Protein AF-A0A3N5K6J1-F1 (afdb_monomer)

Solvent-accessible surface area (backbone atoms only — not comparable to full-atom values): 13219 Å² total; per-residue (Å²): 134,84,81,80,80,72,81,76,82,42,75,69,65,63,66,73,58,62,52,89,80,51,76,91,46,41,69,61,43,51,52,47,32,60,55,24,70,78,51,95,72,79,47,45,64,49,30,32,39,49,35,33,62,51,45,57,67,85,45,44,70,60,55,48,53,53,62,74,67,47,88,68,88,66,56,30,34,50,47,16,26,30,46,72,69,39,44,68,60,40,43,49,63,71,58,75,49,84,93,52,46,80,55,86,70,65,93,43,53,57,49,34,34,69,50,10,33,84,76,40,60,39,72,64,57,48,56,53,34,59,66,34,53,71,30,69,55,56,70,52,16,36,39,22,32,45,34,41,15,63,54,34,59,60,80,53,51,60,59,50,52,52,47,45,51,51,51,26,70,70,37,67,92,37,54,76,59,42,72,73,36,63,61,61,50,49,35,53,45,33,41,51,43,25,53,69,66,22,72,59,51,80,60,52,72,70,51,45,51,50,52,42,73,47,42,80,51,70,66,44,35,53,57,39,53,48,54,52,52,54,60,71,69,54,132

Secondary structure (DSSP, 8-state):
----------HHHHTSS-GGGS---HHHHHHHHHHHHTSSSSHHHHHHHHHHHH--STTHHHHHHHHHH-SSS--HHHHHHHHHH-HHHHHHHHTSS---TTSPPPTTHHHIIIIITTT---HHHHHHHHHGGG-SSHHHHHHHHHHHHHH--GGGHHHHHHHHHHHHHHHTT-HHHHHH-HHHHHHHHHHHHHHHT-SS----HHHHHHHHHH--SHHHHHHHHHHHHHHHH--

Sequence (235 aa):
MRKSADPRLDRVTLALLPPEAVPPMDSFLIDALAAAQKRTRGDLHVAMASIALYATREALPQIRAIYESQPEPCQPELMAYFLRVDPDFADRVFRSHPWDMHAQPPACTVQYFERTAPLNMHPALEKYMIAYLMHSDVAVKRAAAISLGRYGASAAQAALWDTLRYFHEYWKDRRAELYSYKDSLSFEADLRNALARAKNWRVDEAGLRLIESLCISERCLAETQMDLREAKSRP

Radius of gyration: 20.48 Å; Cα contacts (8 Å, |Δi|>4): 265; chains: 1; bounding box: 51×40×64 Å

Foldseek 3Di:
DDPPPPPPDDLVNLVPDQLVNDPADLVVLVVQCVVVVVDDDDSNLVSLLNCLRHHDLVCVVVLVVVQVPDPDVADLSVLSNCLVNPVVVSLCVLVVDDLDLEDDDDPHQLVNLQPSQVSHDHPSNLVSLLSNCNHPDLSNNLSSLQSCLERNAPVSLVSLVVSLQVLLVVCVVPLVVCVVVVSSVVSLVSSLCSNPVGPHDHDALVVLVVQCVSDSDPVSNVVSVVSNVVNVPDD

pLDDT: mean 89.84, std 13.39, range [31.14, 98.69]

Structure (mmCIF, N/CA/C/O backbone):
data_AF-A0A3N5K6J1-F1
#
_entry.id   AF-A0A3N5K6J1-F1
#
loop_
_atom_site.group_PDB
_atom_site.id
_atom_site.type_symbol
_atom_site.label_atom_id
_atom_site.label_alt_id
_atom_site.label_comp_id
_atom_site.label_asym_id
_atom_site.label_entity_id
_atom_site.label_seq_id
_atom_site.pdbx_PDB_ins_code
_atom_site.Cartn_x
_atom_site.Cartn_y
_atom_site.Cartn_z
_atom_site.occupancy
_atom_site.B_iso_or_equiv
_atom_site.auth_seq_id
_atom_site.auth_comp_id
_atom_site.auth_asym_id
_atom_site.auth_atom_id
_atom_site.pdbx_PDB_model_num
ATOM 1 N N . MET A 1 1 ? 11.186 25.018 37.910 1.00 35.84 1 MET A N 1
ATOM 2 C CA . MET A 1 1 ? 10.252 24.644 36.825 1.00 35.84 1 MET A CA 1
ATOM 3 C C . MET A 1 1 ? 10.689 23.303 36.248 1.00 35.84 1 MET A C 1
ATOM 5 O O . MET A 1 1 ? 11.722 23.249 35.594 1.00 35.84 1 MET A O 1
ATOM 9 N N . ARG A 1 2 ? 9.984 22.207 36.557 1.00 31.14 2 ARG A N 1
ATOM 10 C CA . ARG A 1 2 ? 10.261 20.893 35.951 1.00 31.14 2 ARG A CA 1
ATOM 11 C C . ARG A 1 2 ? 9.679 20.892 34.535 1.00 31.14 2 ARG A C 1
ATOM 13 O O . ARG A 1 2 ? 8.476 21.071 34.382 1.00 31.14 2 ARG A O 1
ATOM 20 N N . LYS A 1 3 ? 10.524 20.716 33.516 1.00 33.09 3 LYS A N 1
ATOM 21 C CA . LYS A 1 3 ? 10.077 20.350 32.166 1.00 33.09 3 LYS A CA 1
ATOM 22 C C . LYS A 1 3 ? 9.482 18.946 32.266 1.00 33.09 3 LYS A C 1
ATOM 24 O O . LYS A 1 3 ? 10.225 17.993 32.475 1.00 33.09 3 LYS A O 1
ATOM 29 N N . SER A 1 4 ? 8.160 18.836 32.167 1.00 34.28 4 SER A N 1
ATOM 30 C CA . SER A 1 4 ? 7.522 17.560 31.852 1.00 34.28 4 SER A CA 1
ATOM 31 C C . SER A 1 4 ? 7.984 17.174 30.449 1.00 34.28 4 SER A C 1
ATOM 33 O O . SER A 1 4 ? 7.625 17.836 29.475 1.00 34.28 4 SER A O 1
ATOM 35 N N . ALA A 1 5 ? 8.864 16.180 30.353 1.00 37.59 5 ALA A N 1
ATOM 36 C CA . ALA A 1 5 ? 9.067 15.454 29.114 1.00 37.59 5 ALA A CA 1
ATOM 37 C C . ALA A 1 5 ? 7.849 14.544 28.977 1.00 37.59 5 ALA A C 1
ATOM 39 O O . ALA A 1 5 ? 7.837 13.452 29.529 1.00 37.59 5 ALA A O 1
ATOM 40 N N . ASP A 1 6 ? 6.795 15.054 28.350 1.00 40.28 6 ASP A N 1
ATOM 41 C CA . ASP A 1 6 ? 5.644 14.243 27.981 1.00 40.28 6 ASP A CA 1
ATOM 42 C C . ASP A 1 6 ? 6.116 13.273 26.883 1.00 40.28 6 ASP A C 1
ATOM 44 O O . ASP A 1 6 ? 6.489 13.742 25.796 1.00 40.28 6 ASP A O 1
ATOM 48 N N . PRO A 1 7 ? 6.232 11.958 27.150 1.00 46.62 7 PRO A N 1
ATOM 49 C CA . PRO A 1 7 ? 6.575 11.012 26.109 1.00 46.62 7 PRO A CA 1
ATOM 50 C C . PRO A 1 7 ? 5.382 10.975 25.159 1.00 46.62 7 PRO A C 1
ATOM 52 O O . PRO A 1 7 ? 4.355 10.367 25.451 1.00 46.62 7 PRO A O 1
ATOM 55 N N . ARG A 1 8 ? 5.490 11.682 24.030 1.00 55.12 8 ARG A N 1
ATOM 56 C CA . ARG A 1 8 ? 4.459 11.658 22.992 1.00 55.12 8 ARG A CA 1
ATOM 57 C C . ARG A 1 8 ? 4.280 10.210 22.548 1.00 55.12 8 ARG A C 1
ATOM 59 O O . ARG A 1 8 ? 5.153 9.676 21.872 1.00 55.12 8 ARG A O 1
ATOM 66 N N . LEU A 1 9 ? 3.165 9.592 22.937 1.00 60.84 9 LEU A N 1
ATOM 67 C CA . LEU A 1 9 ? 2.752 8.296 22.414 1.00 60.84 9 LEU A CA 1
ATOM 68 C C . LEU A 1 9 ? 2.599 8.422 20.898 1.00 60.84 9 LEU A C 1
ATOM 70 O O . LEU A 1 9 ? 1.676 9.068 20.402 1.00 60.84 9 LEU A O 1
ATOM 74 N N . ASP A 1 10 ? 3.532 7.825 20.168 1.00 65.88 10 ASP A N 1
ATOM 75 C CA . ASP A 1 10 ? 3.462 7.684 18.724 1.00 65.88 10 ASP A CA 1
ATOM 76 C C . ASP A 1 10 ? 3.111 6.241 18.338 1.00 65.88 10 ASP A C 1
ATOM 78 O O . ASP A 1 10 ? 3.090 5.319 19.158 1.00 65.88 10 ASP A O 1
ATOM 82 N N . ARG A 1 11 ? 2.798 6.030 17.057 1.00 63.22 11 ARG A N 1
ATOM 83 C CA . ARG A 1 11 ? 2.400 4.710 16.548 1.00 63.22 11 ARG A CA 1
ATOM 84 C C . ARG A 1 11 ? 3.484 3.646 16.716 1.00 63.22 11 ARG A C 1
ATOM 86 O O . ARG A 1 11 ? 3.148 2.475 16.840 1.00 63.22 11 ARG A O 1
ATOM 93 N N . VAL A 1 12 ? 4.757 4.041 16.697 1.00 66.69 12 VAL A N 1
ATOM 94 C CA . VAL A 1 12 ? 5.881 3.114 16.882 1.00 66.69 12 VAL A CA 1
ATOM 95 C C . VAL A 1 12 ? 5.885 2.612 18.319 1.00 66.69 12 VAL A C 1
ATOM 97 O O . VAL A 1 12 ? 5.956 1.410 18.539 1.00 66.69 12 VAL A O 1
ATOM 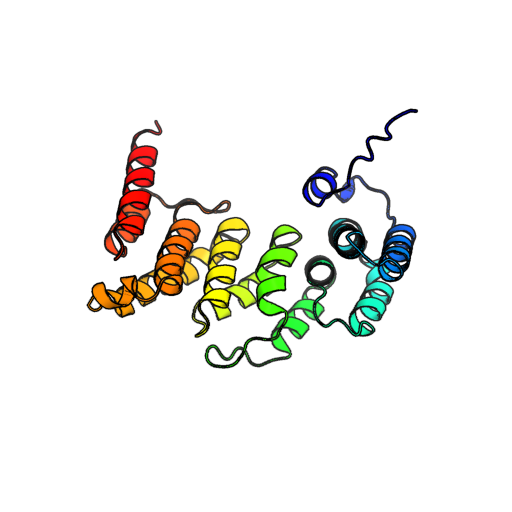100 N N . THR A 1 13 ? 5.704 3.516 19.280 1.00 68.31 13 THR A N 1
ATOM 101 C CA . THR A 1 13 ? 5.598 3.199 20.706 1.00 68.31 13 THR A CA 1
ATOM 102 C C . THR A 1 13 ? 4.389 2.308 20.992 1.00 68.31 13 THR A C 1
ATOM 104 O O . THR A 1 13 ? 4.507 1.333 21.730 1.00 68.31 13 THR A O 1
ATOM 107 N N . LEU A 1 14 ? 3.243 2.582 20.356 1.00 68.62 14 LEU A N 1
ATOM 108 C CA . LEU A 1 14 ? 2.044 1.746 20.474 1.00 68.62 14 LEU A CA 1
ATOM 109 C C . LEU A 1 14 ? 2.227 0.332 19.907 1.00 68.62 14 LEU A C 1
ATOM 111 O O . LEU A 1 14 ? 1.499 -0.554 20.320 1.00 68.62 14 LEU A O 1
ATOM 115 N N . ALA A 1 15 ? 3.158 0.089 18.985 1.00 67.38 15 ALA A N 1
ATOM 116 C CA . ALA A 1 15 ? 3.387 -1.245 18.423 1.00 67.38 15 ALA A CA 1
ATOM 117 C C . ALA A 1 15 ? 4.346 -2.115 19.264 1.00 67.38 15 ALA A C 1
ATOM 119 O O . ALA A 1 15 ? 4.539 -3.285 18.945 1.00 67.38 15 ALA A O 1
ATOM 120 N N . LEU A 1 16 ? 4.969 -1.562 20.315 1.00 72.94 16 LEU A N 1
ATOM 121 C CA . LEU A 1 16 ? 5.952 -2.277 21.146 1.00 72.94 16 LEU A CA 1
ATOM 122 C C . LEU A 1 16 ? 5.319 -3.214 22.183 1.00 72.94 16 LEU A C 1
ATOM 124 O O . LEU A 1 16 ? 6.005 -4.095 22.701 1.00 72.94 16 LEU A O 1
ATOM 128 N N . LEU A 1 17 ? 4.037 -3.026 22.501 1.00 74.06 17 LEU A N 1
ATOM 129 C CA . LEU A 1 17 ? 3.292 -3.892 23.410 1.00 74.06 17 LEU A CA 1
ATOM 130 C C . LEU A 1 17 ? 2.422 -4.851 22.584 1.00 74.06 17 LEU A C 1
ATOM 132 O O . LEU A 1 17 ? 1.558 -4.383 21.840 1.00 74.06 17 LEU A O 1
ATOM 136 N N . PRO A 1 18 ? 2.630 -6.178 22.685 1.00 72.19 18 PRO A N 1
ATOM 137 C CA . PRO A 1 18 ? 1.778 -7.135 21.992 1.00 72.19 18 PRO A CA 1
ATOM 138 C C . PRO A 1 18 ? 0.347 -7.041 22.549 1.00 72.19 18 PRO A C 1
ATOM 140 O O . PRO A 1 18 ? 0.186 -7.029 23.776 1.00 72.19 18 PRO A O 1
ATOM 143 N N . PRO A 1 19 ? -0.694 -6.969 21.696 1.00 69.38 19 PRO A N 1
ATOM 144 C CA . PRO A 1 19 ? -2.081 -6.834 22.143 1.00 69.38 19 PRO A CA 1
ATOM 145 C C . PRO A 1 19 ? -2.519 -7.915 23.135 1.00 69.38 19 PRO A C 1
ATOM 147 O O . PRO A 1 19 ? -3.306 -7.644 24.034 1.00 69.38 19 PRO A O 1
ATOM 150 N N . GLU A 1 20 ? -1.967 -9.124 23.023 1.00 71.25 20 GLU A N 1
ATOM 151 C CA . GLU A 1 20 ? -2.285 -10.266 23.884 1.00 71.25 20 GLU A CA 1
ATOM 152 C C . GLU A 1 20 ? -1.811 -10.075 25.334 1.00 71.25 20 GLU A C 1
ATOM 154 O O . GLU A 1 20 ? -2.319 -10.731 26.242 1.00 71.25 20 GLU A O 1
ATOM 159 N N . ALA A 1 21 ? -0.842 -9.184 25.566 1.00 71.94 21 ALA A N 1
ATOM 160 C CA . ALA A 1 21 ? -0.327 -8.868 26.898 1.00 71.94 21 ALA A CA 1
ATOM 161 C C . ALA A 1 21 ? -1.119 -7.755 27.603 1.00 71.94 21 ALA A C 1
ATOM 163 O O . ALA A 1 21 ? -0.820 -7.416 28.751 1.00 71.94 21 ALA A O 1
ATOM 164 N N . VAL A 1 22 ? -2.109 -7.168 26.927 1.00 71.69 22 VAL A N 1
ATOM 165 C CA . VAL A 1 22 ? -2.877 -6.027 27.417 1.00 71.69 22 VAL A CA 1
ATOM 166 C C . VAL A 1 22 ? -4.280 -6.497 27.823 1.00 71.69 22 VAL A C 1
ATOM 168 O O . VAL A 1 22 ? -4.993 -7.066 26.998 1.00 71.69 22 VAL A O 1
ATOM 171 N N . PRO A 1 23 ? -4.719 -6.277 29.080 1.00 78.38 23 PRO A N 1
ATOM 172 C CA . PRO A 1 23 ? -6.094 -6.565 29.475 1.00 78.38 23 PRO A CA 1
ATOM 173 C C . PRO A 1 23 ? -7.102 -5.805 28.596 1.00 78.38 23 PRO A C 1
ATOM 175 O O . PRO A 1 23 ? -6.810 -4.667 28.213 1.00 78.38 23 PRO A O 1
ATOM 178 N N . PRO A 1 24 ? -8.295 -6.371 28.321 1.00 82.50 24 PRO A N 1
ATOM 179 C CA . PRO A 1 24 ? -9.330 -5.673 27.565 1.00 82.50 24 PRO A CA 1
ATOM 180 C C . PRO A 1 24 ? -9.606 -4.283 28.146 1.00 82.50 24 PRO A C 1
ATOM 182 O O . PRO A 1 24 ? -9.850 -4.130 29.343 1.00 82.50 24 PRO A O 1
ATOM 185 N N . MET A 1 25 ? -9.548 -3.266 27.288 1.00 87.69 25 MET A N 1
ATOM 186 C CA . MET A 1 25 ? -9.634 -1.851 27.674 1.00 87.69 25 MET A CA 1
ATOM 187 C C . MET A 1 25 ? -10.546 -1.049 26.741 1.00 87.69 25 MET A C 1
ATOM 189 O O . MET A 1 25 ? -10.382 0.157 26.575 1.00 87.69 25 MET A O 1
ATOM 193 N N . ASP A 1 26 ? -11.516 -1.726 26.131 1.00 91.56 26 ASP A N 1
ATOM 194 C CA . ASP A 1 26 ? -12.434 -1.176 25.133 1.00 91.56 26 ASP A CA 1
ATOM 195 C C . ASP A 1 26 ? -13.098 0.131 25.570 1.00 91.56 26 ASP A C 1
ATOM 197 O O . ASP A 1 26 ? -13.062 1.114 24.833 1.00 91.56 26 ASP A O 1
ATOM 201 N N . SER A 1 27 ? -13.655 0.170 26.786 1.00 90.81 27 SER A N 1
ATOM 202 C CA . SER A 1 27 ? -14.305 1.371 27.322 1.00 90.81 2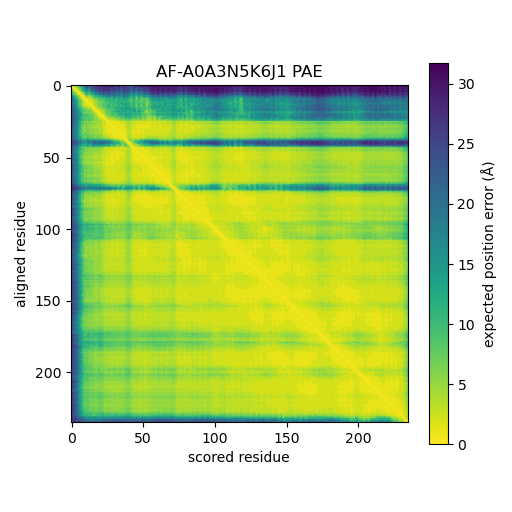7 SER A CA 1
ATOM 203 C C . SER A 1 27 ? -13.337 2.549 27.393 1.00 90.81 27 SER A C 1
ATOM 205 O O . SER A 1 27 ? -13.649 3.632 26.909 1.00 90.81 27 SER A O 1
ATOM 207 N N . PHE A 1 28 ? -12.124 2.319 27.900 1.00 90.94 28 PHE A N 1
ATOM 208 C CA . PHE A 1 28 ? -11.082 3.337 27.975 1.00 90.94 28 PHE A CA 1
ATOM 209 C C . PHE A 1 28 ? -10.661 3.837 26.587 1.00 90.94 28 PHE A C 1
ATOM 211 O O . PHE A 1 28 ? -10.507 5.041 26.386 1.00 90.94 28 PHE A O 1
ATOM 218 N N . LEU A 1 29 ? -10.495 2.935 25.616 1.00 93.19 29 LEU A N 1
ATOM 219 C CA . LEU A 1 29 ? -10.128 3.294 24.244 1.00 93.19 29 LEU A CA 1
ATOM 220 C C . LEU A 1 29 ? -11.216 4.131 23.564 1.00 93.19 29 LEU A C 1
ATOM 222 O O . LEU A 1 29 ? -10.910 5.104 22.871 1.00 93.19 29 LEU A O 1
ATOM 226 N N . ILE A 1 30 ? -12.483 3.782 23.782 1.00 93.12 30 ILE A N 1
ATOM 227 C CA . ILE A 1 30 ? -13.625 4.512 23.232 1.00 93.12 30 ILE A CA 1
ATOM 228 C C . ILE A 1 30 ? -13.767 5.887 23.897 1.00 93.12 30 ILE A C 1
ATOM 230 O O . ILE A 1 30 ? -13.952 6.885 23.196 1.00 93.12 30 ILE A O 1
ATOM 234 N N . ASP A 1 31 ? -13.604 5.973 25.217 1.00 91.25 31 ASP A N 1
ATOM 235 C CA . ASP A 1 31 ? -13.611 7.245 25.946 1.00 91.25 31 ASP A CA 1
ATOM 236 C C . ASP A 1 31 ? -12.460 8.155 25.494 1.00 91.25 31 ASP A C 1
ATOM 238 O O . ASP A 1 31 ? -12.651 9.358 25.286 1.00 91.25 31 ASP A O 1
ATOM 242 N N . ALA A 1 32 ? -11.271 7.585 25.272 1.00 90.50 32 ALA A N 1
ATOM 243 C CA . ALA A 1 32 ? -10.120 8.304 24.738 1.00 90.50 32 ALA A CA 1
ATOM 244 C C . ALA A 1 32 ? -10.384 8.830 23.319 1.00 90.50 32 ALA A C 1
ATOM 246 O O . ALA A 1 32 ? -10.052 9.982 23.026 1.00 90.50 32 ALA A O 1
ATOM 247 N N . LEU A 1 33 ? -11.030 8.036 22.455 1.00 91.00 33 LEU A N 1
ATOM 248 C CA . LEU A 1 33 ? -11.447 8.483 21.126 1.00 91.00 33 LEU A CA 1
ATOM 249 C C . LEU A 1 33 ? -12.454 9.638 21.213 1.00 91.00 33 LEU A C 1
ATOM 251 O O . LEU A 1 33 ? -12.259 10.668 20.567 1.00 91.00 33 LEU A O 1
ATOM 255 N N . ALA A 1 34 ? -13.484 9.513 22.051 1.00 89.50 34 ALA A N 1
ATOM 256 C CA . ALA A 1 34 ? -14.490 10.555 22.244 1.00 89.50 34 ALA A CA 1
ATOM 257 C C . ALA A 1 34 ? -13.886 11.855 22.808 1.00 89.50 34 ALA A C 1
ATOM 259 O O . ALA A 1 34 ? -14.291 12.958 22.434 1.00 89.50 34 ALA A O 1
ATOM 260 N N . ALA A 1 35 ? -12.896 11.751 23.699 1.00 88.19 35 ALA A N 1
ATOM 261 C CA . ALA A 1 35 ? -12.145 12.900 24.194 1.00 88.19 35 ALA A CA 1
ATOM 262 C C . ALA A 1 35 ? -11.284 13.537 23.092 1.00 88.19 35 ALA A C 1
ATOM 264 O O . ALA A 1 35 ? -11.248 14.765 22.979 1.00 88.19 35 ALA A O 1
ATOM 265 N N . ALA A 1 36 ? -10.630 12.723 22.259 1.00 87.75 36 ALA A N 1
ATOM 266 C CA . ALA A 1 36 ? -9.801 13.192 21.155 1.00 87.75 36 ALA A CA 1
ATOM 267 C C . ALA A 1 36 ? -10.619 13.899 20.061 1.00 87.75 36 ALA A C 1
ATOM 269 O O . ALA A 1 36 ? -10.168 14.914 19.537 1.00 87.75 36 ALA A O 1
ATOM 270 N N . GLN A 1 37 ? -11.842 13.439 19.775 1.00 85.88 37 GLN A N 1
ATOM 271 C CA . GLN A 1 37 ? -12.769 14.083 18.829 1.00 85.88 37 GLN A CA 1
ATOM 272 C C . GLN A 1 37 ? -13.172 15.508 19.245 1.00 85.88 37 GLN A C 1
ATOM 274 O O . GLN A 1 37 ? -13.478 16.340 18.396 1.00 85.88 37 GLN A O 1
ATOM 279 N N . LYS A 1 38 ? -13.153 15.814 20.549 1.00 83.38 38 LYS A N 1
ATOM 280 C CA . LYS A 1 38 ? -13.475 17.150 21.084 1.00 83.38 38 LYS A CA 1
ATOM 281 C C . LYS A 1 38 ? -12.289 18.120 21.038 1.00 83.38 38 LYS A C 1
ATOM 283 O O . LYS A 1 38 ? -12.463 19.304 21.325 1.00 83.38 38 LYS A O 1
ATOM 288 N N . ARG A 1 39 ? -11.080 17.638 20.736 1.00 76.00 39 ARG A N 1
ATOM 289 C CA . ARG A 1 39 ? -9.841 18.430 20.723 1.00 76.00 39 ARG A CA 1
ATOM 290 C C . ARG A 1 39 ? -9.400 18.735 19.297 1.00 76.00 39 ARG A C 1
ATOM 292 O O . ARG A 1 39 ? -9.684 17.999 18.364 1.00 76.00 39 ARG A O 1
ATOM 299 N N . THR A 1 40 ? -8.657 19.826 19.128 1.00 56.22 40 THR A N 1
ATOM 300 C CA . THR A 1 40 ? -8.369 20.385 17.801 1.00 56.22 40 THR A CA 1
ATOM 301 C C . THR A 1 40 ? -7.118 19.841 17.099 1.00 56.22 40 THR A C 1
ATOM 303 O O . THR A 1 40 ? -6.954 20.161 15.926 1.00 56.22 40 THR A O 1
ATOM 306 N N . ARG A 1 41 ? -6.223 19.044 17.722 1.00 54.25 41 ARG A N 1
ATOM 307 C CA . ARG A 1 41 ? -5.024 18.498 17.027 1.00 54.25 41 ARG A CA 1
ATOM 308 C C . ARG A 1 41 ? -4.476 17.180 17.599 1.00 54.25 41 ARG A C 1
ATOM 310 O O . ARG A 1 41 ? -4.392 17.026 18.808 1.00 54.25 41 ARG A O 1
ATOM 317 N N . GLY A 1 42 ? -3.987 16.305 16.708 1.00 61.03 42 GLY A N 1
ATOM 318 C CA . GLY A 1 42 ? -3.004 15.232 16.969 1.00 61.03 42 GLY A CA 1
ATOM 319 C C . GLY A 1 42 ? -3.518 13.951 17.635 1.00 61.03 42 GLY A C 1
ATOM 320 O O . GLY A 1 42 ? -3.186 12.858 17.179 1.00 61.03 42 GLY A O 1
ATOM 321 N N . ASP A 1 43 ? -4.362 14.081 18.656 1.00 77.12 43 ASP A N 1
ATOM 322 C CA . ASP A 1 43 ? -4.775 12.960 19.516 1.00 77.12 43 ASP A CA 1
ATOM 323 C C . ASP A 1 43 ? -5.688 11.953 18.792 1.00 77.12 43 ASP A C 1
ATOM 325 O O . ASP A 1 43 ? -5.673 10.762 19.099 1.00 77.12 43 ASP A O 1
ATOM 329 N N . LEU A 1 44 ? -6.463 12.407 17.797 1.00 86.19 44 LEU A N 1
ATOM 330 C CA . LEU A 1 44 ? -7.506 11.600 17.151 1.00 86.19 44 LEU A CA 1
ATOM 331 C C . LEU A 1 44 ? -6.946 10.365 16.435 1.00 86.19 44 LEU A C 1
ATOM 333 O O . LEU A 1 44 ? -7.447 9.256 16.599 1.00 86.19 44 LEU A O 1
ATOM 337 N N . HIS A 1 45 ? -5.880 10.540 15.659 1.00 87.00 45 HIS A N 1
ATOM 338 C CA . HIS A 1 45 ? -5.276 9.439 14.913 1.00 87.00 45 HIS A CA 1
ATOM 339 C C . HIS A 1 45 ? -4.559 8.443 15.819 1.00 87.00 45 HIS A C 1
ATOM 341 O O . HIS A 1 45 ? -4.579 7.247 15.545 1.00 87.00 45 HIS A O 1
ATOM 347 N N . VAL A 1 46 ? -3.963 8.923 16.912 1.00 87.69 46 VAL A N 1
ATOM 348 C CA . VAL A 1 46 ? -3.353 8.056 17.924 1.00 87.69 46 VAL A CA 1
ATOM 349 C C . VAL A 1 46 ? -4.439 7.240 18.624 1.00 87.69 46 VAL A C 1
ATOM 351 O O . VAL A 1 46 ? -4.305 6.025 18.706 1.00 87.69 46 VAL A O 1
ATOM 354 N N . ALA A 1 47 ? -5.551 7.863 19.027 1.00 90.88 47 ALA A N 1
ATOM 355 C CA . ALA A 1 47 ? -6.674 7.164 19.651 1.00 90.88 47 ALA A CA 1
ATOM 356 C C . ALA A 1 47 ? -7.278 6.085 18.733 1.00 90.88 47 ALA A C 1
ATOM 358 O O . ALA A 1 47 ? -7.469 4.946 19.158 1.00 90.88 47 ALA A O 1
ATOM 359 N N . MET A 1 48 ? -7.513 6.401 17.454 1.00 92.75 48 MET A N 1
ATOM 360 C CA . MET A 1 48 ? -8.006 5.407 16.493 1.00 92.75 48 MET A CA 1
ATOM 361 C C . MET A 1 48 ? -6.984 4.289 16.228 1.00 92.75 48 MET A C 1
ATOM 363 O O . MET A 1 48 ? -7.375 3.133 16.078 1.00 92.75 48 MET A O 1
ATOM 367 N N . ALA A 1 49 ? -5.681 4.593 16.190 1.00 92.69 49 ALA A N 1
ATOM 368 C CA . ALA A 1 49 ? -4.642 3.571 16.049 1.00 92.69 49 ALA A CA 1
ATOM 369 C C . ALA A 1 49 ? -4.583 2.649 17.277 1.00 92.69 49 ALA A C 1
ATOM 371 O O . ALA A 1 49 ? -4.439 1.439 17.120 1.00 92.69 49 ALA A O 1
ATOM 372 N N . SER A 1 50 ? -4.755 3.191 18.485 1.00 92.38 50 SER A N 1
ATOM 373 C CA . SER A 1 50 ? -4.865 2.389 19.707 1.00 92.38 50 SER A CA 1
ATOM 374 C C . SER A 1 50 ? -6.068 1.448 19.652 1.00 92.38 50 SER A C 1
ATOM 376 O O . SER A 1 50 ? -5.940 0.283 20.008 1.00 92.38 50 SER A O 1
ATOM 378 N N . ILE A 1 51 ? -7.213 1.902 19.131 1.00 94.81 51 ILE A N 1
ATOM 379 C CA . ILE A 1 51 ? -8.367 1.025 18.875 1.00 94.81 51 ILE A CA 1
ATOM 380 C C . ILE A 1 51 ? -8.000 -0.090 17.888 1.00 94.81 51 ILE A C 1
ATOM 382 O O . ILE A 1 51 ? -8.259 -1.263 18.156 1.00 94.81 51 ILE A O 1
ATOM 386 N N . ALA A 1 52 ? -7.347 0.248 16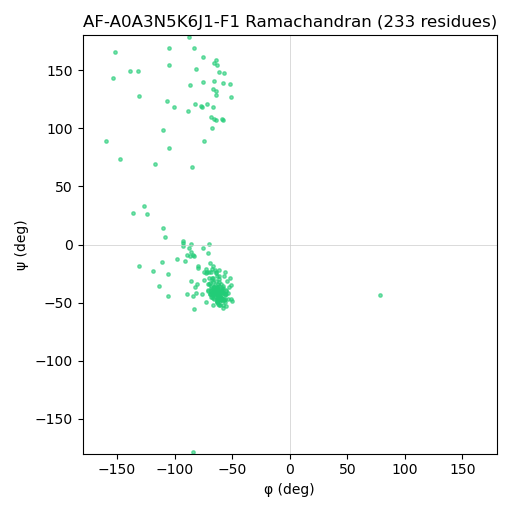.775 1.00 95.00 52 ALA A N 1
ATOM 387 C CA . ALA A 1 52 ? -6.921 -0.735 15.782 1.00 95.00 52 ALA A CA 1
ATOM 388 C C . ALA A 1 52 ? -6.046 -1.844 16.368 1.00 95.00 52 ALA A C 1
ATOM 390 O O . ALA A 1 52 ? -6.237 -3.012 16.023 1.00 95.00 52 ALA A O 1
ATOM 391 N N . LEU A 1 53 ? -5.143 -1.491 17.281 1.00 91.94 53 LEU A N 1
ATOM 392 C CA . LEU A 1 53 ? -4.207 -2.424 17.899 1.00 91.94 53 LEU A CA 1
ATOM 393 C C . LEU A 1 53 ? -4.828 -3.213 19.059 1.00 91.94 53 LEU A C 1
ATOM 395 O O . LEU A 1 53 ? -4.616 -4.419 19.136 1.00 91.94 53 LEU A O 1
ATOM 399 N N . TYR A 1 54 ? -5.617 -2.565 19.920 1.00 92.12 54 TYR A N 1
ATOM 400 C CA . TYR A 1 54 ? -5.946 -3.107 21.245 1.00 92.12 54 TYR A CA 1
ATOM 401 C C . TYR A 1 54 ? -7.426 -3.377 21.500 1.00 92.12 54 TYR A C 1
ATOM 403 O O . TYR A 1 54 ? -7.732 -4.188 22.369 1.00 92.12 54 TYR A O 1
ATOM 411 N N . ALA A 1 55 ? -8.349 -2.731 20.781 1.00 94.31 55 ALA A N 1
ATOM 412 C CA . ALA A 1 55 ? -9.770 -2.964 21.032 1.00 94.31 55 ALA A CA 1
ATOM 413 C C . ALA A 1 55 ? -10.147 -4.404 20.667 1.00 94.31 55 ALA A C 1
ATOM 415 O O . ALA A 1 55 ? -9.674 -4.955 19.662 1.00 94.31 55 ALA A O 1
ATOM 416 N N . THR A 1 56 ? -11.005 -5.029 21.458 1.00 94.31 56 THR A N 1
ATOM 417 C CA . THR A 1 56 ? -11.435 -6.402 21.207 1.00 94.31 56 THR A CA 1
ATOM 418 C C . THR A 1 56 ? -12.647 -6.422 20.269 1.00 94.31 56 THR A C 1
ATOM 420 O O . THR A 1 56 ? -13.095 -5.385 19.767 1.00 94.31 56 THR A O 1
ATOM 423 N N . ARG A 1 57 ? -13.150 -7.614 19.924 1.00 95.06 57 ARG A N 1
ATOM 424 C CA . ARG A 1 57 ? -14.312 -7.755 19.025 1.00 95.06 57 ARG A CA 1
ATOM 425 C C . ARG A 1 57 ? -15.604 -7.291 19.707 1.00 95.06 57 ARG A C 1
ATOM 427 O O . ARG A 1 57 ? -16.548 -6.903 19.028 1.00 95.06 57 ARG A O 1
ATOM 434 N N . GLU A 1 58 ? -15.645 -7.305 21.029 1.00 94.94 58 GLU A N 1
ATOM 4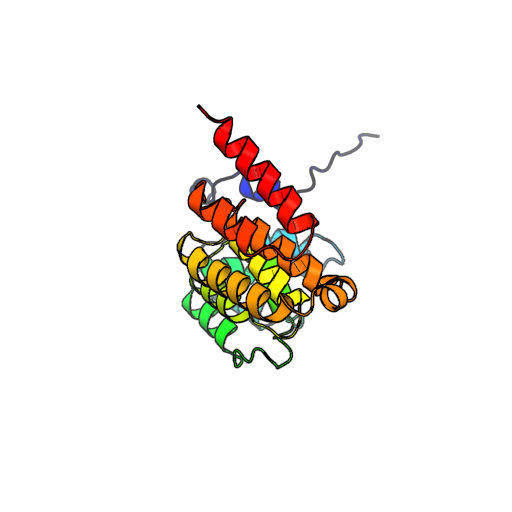35 C CA . GLU A 1 58 ? -16.779 -6.908 21.859 1.00 94.94 58 GLU A CA 1
ATOM 436 C C . GLU A 1 58 ? -17.143 -5.427 21.654 1.00 94.94 58 GLU A C 1
ATOM 438 O O . GLU A 1 58 ? -18.327 -5.095 21.592 1.00 94.94 58 GLU A O 1
ATOM 443 N N . ALA A 1 59 ? -16.154 -4.554 21.430 1.00 96.06 59 ALA A N 1
ATOM 444 C CA . ALA A 1 59 ? -16.368 -3.150 21.073 1.00 96.06 59 ALA A CA 1
ATOM 445 C C . ALA A 1 59 ? -16.917 -2.904 19.654 1.00 96.06 59 ALA A C 1
ATOM 447 O O . ALA A 1 59 ? -17.253 -1.761 19.322 1.00 96.06 59 ALA A O 1
ATOM 448 N N . LEU A 1 60 ? -17.024 -3.935 18.803 1.00 96.44 60 LEU A N 1
ATOM 449 C CA . LEU A 1 60 ? -17.368 -3.783 17.385 1.00 96.44 60 LEU A CA 1
ATOM 450 C C . LEU A 1 60 ? -18.661 -2.986 17.148 1.00 96.44 60 LEU A C 1
ATOM 452 O O . LEU A 1 60 ? -18.621 -2.083 16.309 1.00 96.44 60 LEU A O 1
ATOM 456 N N . PRO A 1 61 ? -19.787 -3.241 17.852 1.00 96.62 61 PRO A N 1
ATOM 457 C CA . PRO A 1 61 ? -21.016 -2.483 17.624 1.00 96.62 61 PRO A CA 1
ATOM 458 C C . PRO A 1 61 ? -20.834 -0.980 17.868 1.00 96.62 61 PRO A C 1
ATOM 460 O O . PRO A 1 61 ? -21.312 -0.162 17.084 1.00 96.62 61 PRO A O 1
ATOM 463 N N . GLN A 1 62 ? -20.101 -0.610 18.921 1.00 95.75 62 GLN A N 1
ATOM 464 C CA . GLN A 1 62 ? -19.899 0.786 19.300 1.00 95.75 62 GLN A CA 1
ATOM 465 C C . GLN A 1 62 ? -18.891 1.488 18.384 1.00 95.75 62 GLN A C 1
ATOM 467 O O . GLN A 1 62 ? -19.148 2.604 17.936 1.00 95.75 62 GLN A O 1
ATOM 472 N N . ILE A 1 63 ? -17.777 0.832 18.041 1.00 95.62 63 ILE A N 1
ATOM 473 C CA . ILE A 1 63 ? -16.784 1.387 17.107 1.00 95.62 63 ILE A CA 1
ATOM 474 C C . ILE A 1 63 ? -17.381 1.542 15.706 1.00 95.62 63 ILE A C 1
ATOM 476 O O . ILE A 1 63 ? -17.133 2.554 15.052 1.00 95.62 63 ILE A O 1
ATOM 480 N N . ARG A 1 64 ? -18.208 0.588 15.251 1.00 95.31 64 ARG A N 1
ATOM 481 C CA . ARG A 1 64 ? -18.938 0.714 13.982 1.00 95.31 64 ARG A CA 1
ATOM 482 C C . ARG A 1 64 ? -19.871 1.918 13.993 1.00 95.31 64 ARG A C 1
ATOM 484 O O . ARG A 1 64 ? -19.806 2.717 13.067 1.00 95.31 64 ARG A O 1
ATOM 491 N N . ALA A 1 65 ? -20.674 2.080 15.044 1.00 93.81 65 ALA A N 1
ATOM 492 C CA . ALA A 1 65 ? -21.573 3.225 15.158 1.00 93.81 65 ALA A CA 1
ATOM 493 C C . ALA A 1 65 ? -20.808 4.559 15.108 1.00 93.81 65 ALA A C 1
ATOM 495 O O . ALA A 1 65 ? -21.226 5.476 14.408 1.00 93.81 65 ALA A O 1
ATOM 496 N N . ILE A 1 66 ? -19.657 4.650 15.789 1.00 91.75 66 ILE A N 1
ATOM 497 C CA . ILE A 1 66 ? -18.788 5.835 15.735 1.00 91.75 66 ILE A CA 1
ATOM 498 C C . ILE A 1 66 ? -18.267 6.063 14.316 1.00 91.75 66 ILE A C 1
ATOM 500 O O . ILE A 1 66 ? -18.319 7.196 13.843 1.00 91.75 66 ILE A O 1
ATOM 504 N N . TYR A 1 67 ? -17.766 5.015 13.656 1.00 91.81 67 TYR A N 1
ATOM 505 C CA . TYR A 1 67 ? -17.226 5.090 12.299 1.00 91.81 67 TYR A CA 1
ATOM 506 C C . TYR A 1 67 ? -18.277 5.593 11.304 1.00 91.81 67 TYR A C 1
ATOM 508 O O . TYR A 1 67 ? -17.999 6.522 10.549 1.00 91.81 67 TYR A O 1
ATOM 516 N N . GLU A 1 68 ? -19.484 5.027 11.348 1.00 90.56 68 GLU A N 1
ATOM 517 C CA . GLU A 1 68 ? -20.594 5.359 10.449 1.00 90.56 68 GLU A CA 1
ATOM 518 C C . GLU A 1 68 ? -21.209 6.737 10.739 1.00 90.56 68 GLU A C 1
ATOM 520 O O . GLU A 1 68 ? -21.790 7.346 9.843 1.00 90.56 68 GLU A O 1
ATOM 525 N N . SER A 1 69 ? -21.074 7.259 11.964 1.00 88.12 69 SER A N 1
ATOM 526 C CA . SER A 1 69 ? -21.631 8.563 12.341 1.00 88.12 69 SER A CA 1
ATOM 527 C C . SER A 1 69 ? -20.722 9.755 12.034 1.00 88.12 69 SER A C 1
ATOM 529 O O . SER A 1 69 ? -21.149 10.894 12.234 1.00 88.12 69 SER A O 1
ATOM 531 N N . GLN A 1 70 ? -19.454 9.545 11.654 1.00 79.75 70 GLN A N 1
ATOM 532 C CA . GLN A 1 70 ? -18.535 10.668 11.449 1.00 79.75 70 GLN A CA 1
ATOM 533 C C . GLN A 1 70 ? -18.816 11.411 10.133 1.00 79.75 70 GLN A C 1
ATOM 535 O O . GLN A 1 70 ? -19.008 10.777 9.097 1.00 79.75 70 GLN A O 1
ATOM 540 N N . PRO A 1 71 ? -18.744 12.756 10.138 1.00 68.88 71 PRO A N 1
ATOM 541 C CA . PRO A 1 71 ? -18.810 13.555 8.914 1.00 68.88 71 PRO A CA 1
ATOM 542 C C . PRO A 1 71 ? -17.513 13.487 8.087 1.00 68.88 71 PRO A C 1
ATOM 544 O O . PRO A 1 71 ? -17.540 13.729 6.884 1.00 68.88 71 PRO A O 1
ATOM 547 N N . GLU A 1 72 ? -16.378 13.171 8.724 1.00 66.38 72 GLU A N 1
ATOM 548 C CA . GLU A 1 72 ? -15.086 12.939 8.065 1.00 66.38 72 GLU A CA 1
ATOM 549 C C . GLU A 1 72 ? -15.075 11.549 7.404 1.00 66.38 72 GLU A C 1
ATOM 551 O O . GLU A 1 72 ? -15.162 10.536 8.108 1.00 66.38 72 GLU A O 1
ATOM 556 N N . PRO A 1 73 ? -14.924 11.458 6.070 1.00 66.81 73 PRO A N 1
ATOM 557 C CA . PRO A 1 73 ? -15.064 10.187 5.364 1.00 66.81 73 PRO A CA 1
ATOM 558 C C . PRO A 1 73 ? -13.887 9.229 5.611 1.00 66.81 73 PRO A C 1
ATOM 560 O O . PRO A 1 73 ? -14.023 8.019 5.427 1.00 66.81 73 PRO A O 1
ATOM 563 N N . CYS A 1 74 ? -12.721 9.735 6.030 1.00 84.56 74 CYS A N 1
ATOM 564 C CA . CYS A 1 74 ? -11.487 8.953 6.059 1.00 84.56 74 CYS A CA 1
ATOM 565 C C . CYS A 1 74 ? -11.013 8.637 7.477 1.00 84.56 74 CYS A C 1
ATOM 567 O O . CYS A 1 74 ? -10.306 9.413 8.111 1.00 84.56 74 CYS A O 1
ATOM 569 N N . GLN A 1 75 ? -11.328 7.425 7.935 1.00 91.00 75 GLN A N 1
ATOM 570 C CA . GLN A 1 75 ? -10.860 6.876 9.213 1.00 91.00 75 GLN A CA 1
ATOM 571 C C . GLN A 1 75 ? -9.989 5.625 8.972 1.00 91.00 75 GLN A C 1
ATOM 573 O O . GLN A 1 75 ? -10.420 4.500 9.242 1.00 91.00 75 GLN A O 1
ATOM 578 N N . PRO A 1 76 ? -8.775 5.774 8.401 1.00 94.44 76 PRO A N 1
ATOM 579 C CA . PRO A 1 76 ? -7.950 4.640 7.986 1.00 94.44 76 PRO A CA 1
ATOM 580 C C . PRO A 1 76 ? -7.441 3.801 9.160 1.00 94.44 76 PRO A C 1
ATOM 582 O O . PRO A 1 76 ? -7.250 2.594 9.013 1.00 94.44 76 PRO A O 1
ATOM 585 N N . GLU A 1 77 ? -7.259 4.398 10.336 1.00 94.69 77 GLU A N 1
ATOM 586 C CA . GLU A 1 77 ? -6.928 3.644 11.541 1.00 94.69 77 GLU A CA 1
ATOM 587 C C . GLU A 1 77 ? -8.070 2.717 11.977 1.00 94.69 77 GLU A C 1
ATOM 589 O O . GLU A 1 77 ? -7.838 1.533 12.199 1.00 94.69 77 GLU A O 1
ATOM 594 N N . LEU A 1 78 ? -9.317 3.201 12.014 1.00 95.69 78 LEU A N 1
ATOM 595 C CA . LEU A 1 78 ? -10.463 2.338 12.331 1.00 95.69 78 LEU A CA 1
ATOM 596 C C . LEU A 1 78 ? -10.708 1.282 11.249 1.00 95.69 78 LEU A C 1
ATOM 598 O O . LEU A 1 78 ? -11.136 0.175 11.557 1.00 95.69 78 LEU A O 1
ATOM 602 N N . MET A 1 79 ? -10.356 1.558 9.991 1.00 96.88 79 MET A N 1
ATOM 603 C CA . MET A 1 79 ? -10.373 0.521 8.957 1.00 96.88 79 MET A CA 1
ATOM 604 C C . MET A 1 79 ? -9.440 -0.655 9.297 1.00 96.88 79 MET A C 1
ATOM 606 O O . MET A 1 79 ? -9.775 -1.806 9.024 1.00 96.88 79 MET A O 1
ATOM 610 N N . ALA A 1 80 ? -8.305 -0.403 9.957 1.00 97.38 80 ALA A N 1
ATOM 611 C CA . ALA A 1 80 ? -7.395 -1.468 10.379 1.00 97.38 80 ALA A CA 1
ATOM 612 C C . ALA A 1 80 ? -7.987 -2.321 11.513 1.00 97.38 80 ALA A C 1
ATOM 614 O O . ALA A 1 80 ? -7.782 -3.538 11.520 1.00 97.38 80 ALA A O 1
ATOM 615 N N . TYR A 1 81 ? -8.766 -1.704 12.414 1.00 97.44 81 TYR A N 1
ATOM 616 C CA . TYR A 1 81 ? -9.578 -2.423 13.401 1.00 97.44 81 TYR A CA 1
ATOM 617 C C . TYR A 1 81 ? -10.553 -3.376 12.704 1.00 97.44 81 TYR A C 1
ATOM 619 O O . TYR A 1 81 ? -10.541 -4.574 12.988 1.00 97.44 81 TYR A O 1
ATOM 627 N N . PHE A 1 82 ? -11.341 -2.882 11.742 1.00 98.00 82 PHE A N 1
ATOM 628 C CA . PHE A 1 82 ? -12.300 -3.724 11.023 1.00 98.00 82 PHE A CA 1
ATOM 629 C C . PHE A 1 82 ? -11.612 -4.859 10.272 1.00 98.00 82 PHE A C 1
ATOM 631 O O . PHE A 1 82 ? -12.028 -5.999 10.412 1.00 98.00 82 PHE A O 1
ATOM 638 N N . LEU A 1 83 ? -10.495 -4.607 9.586 1.00 97.81 83 LEU A N 1
ATOM 639 C CA . LEU A 1 83 ? -9.724 -5.679 8.946 1.00 97.81 83 LEU A CA 1
ATOM 640 C C . LEU A 1 83 ? -9.268 -6.773 9.925 1.00 97.81 83 LEU A C 1
ATOM 642 O O . LEU A 1 83 ? -9.070 -7.907 9.503 1.00 97.81 83 LEU A O 1
ATOM 646 N N . ARG A 1 84 ? -9.085 -6.454 11.213 1.00 96.62 84 ARG A N 1
ATOM 647 C CA . ARG A 1 84 ? -8.673 -7.422 12.239 1.00 96.62 84 ARG A CA 1
ATOM 648 C C . ARG A 1 84 ? -9.862 -8.193 12.804 1.00 96.62 84 ARG A C 1
ATOM 650 O O . ARG A 1 84 ? -9.756 -9.400 13.002 1.00 96.62 84 ARG A O 1
ATOM 657 N N . VAL A 1 85 ? -10.972 -7.514 13.103 1.00 96.88 85 VAL A N 1
ATOM 658 C CA . VAL A 1 85 ? -12.081 -8.118 13.865 1.00 96.88 85 VAL A CA 1
ATOM 659 C C . VAL A 1 85 ? -13.317 -8.467 13.033 1.00 96.88 85 VAL A C 1
ATOM 661 O O . VAL A 1 85 ? -14.044 -9.378 13.432 1.00 96.88 85 VAL A O 1
ATOM 664 N N . ASP A 1 86 ? -13.546 -7.789 11.906 1.00 97.50 86 ASP A N 1
ATOM 665 C CA . ASP A 1 86 ? -14.655 -7.983 10.957 1.00 97.50 86 ASP A CA 1
ATOM 666 C C . ASP A 1 86 ? -14.201 -7.660 9.511 1.00 97.50 86 ASP A C 1
ATOM 668 O O . ASP A 1 86 ? -14.530 -6.603 8.950 1.00 97.50 86 ASP A O 1
ATOM 672 N N . PRO A 1 87 ? -13.392 -8.545 8.901 1.00 97.19 87 PRO A N 1
ATOM 673 C CA . PRO A 1 87 ? -12.847 -8.319 7.566 1.00 97.19 87 PRO A CA 1
ATOM 674 C C . PRO A 1 87 ? -13.923 -8.265 6.473 1.00 97.19 87 PRO A C 1
ATOM 676 O O . PRO A 1 87 ? -13.704 -7.613 5.452 1.00 97.19 87 PRO A O 1
ATOM 679 N N . ASP A 1 88 ? -15.091 -8.879 6.688 1.00 97.00 88 ASP A N 1
ATOM 680 C CA . ASP A 1 88 ? -16.206 -8.837 5.739 1.00 97.00 88 ASP A CA 1
ATOM 681 C C . ASP A 1 88 ? -16.809 -7.432 5.656 1.00 97.00 88 ASP A C 1
ATOM 683 O O . ASP A 1 88 ? -17.164 -6.965 4.572 1.00 97.00 88 ASP A O 1
ATOM 687 N N . PHE A 1 89 ? -16.920 -6.727 6.787 1.00 95.88 89 PHE A N 1
ATOM 688 C CA . PHE A 1 89 ? -17.304 -5.316 6.783 1.00 95.88 89 PHE A CA 1
ATOM 689 C C . PHE A 1 89 ? -16.289 -4.460 6.019 1.00 95.88 89 PHE A C 1
ATOM 691 O O . PHE A 1 89 ? -16.686 -3.665 5.168 1.00 95.88 89 PHE A O 1
ATOM 698 N N . ALA A 1 90 ? -14.992 -4.653 6.268 1.00 96.00 90 ALA A N 1
ATOM 699 C CA . ALA A 1 90 ? -13.947 -3.901 5.577 1.00 96.00 90 ALA A CA 1
ATOM 700 C C . ALA A 1 90 ? -13.947 -4.153 4.054 1.00 96.00 90 ALA A C 1
ATOM 702 O O . ALA A 1 90 ? -13.886 -3.201 3.277 1.00 96.00 90 ALA A O 1
ATOM 703 N N . ASP A 1 91 ? -14.085 -5.409 3.608 1.00 95.56 91 ASP A N 1
ATOM 704 C CA . ASP A 1 91 ? -14.173 -5.738 2.175 1.00 95.56 91 ASP A CA 1
ATOM 705 C C . ASP A 1 91 ? -15.416 -5.109 1.525 1.00 95.56 91 ASP A C 1
ATOM 707 O O . ASP A 1 91 ? -15.314 -4.569 0.422 1.00 95.56 91 ASP A O 1
ATOM 711 N N . ARG A 1 92 ? -16.564 -5.066 2.222 1.00 94.62 92 ARG A N 1
ATOM 712 C CA . ARG A 1 92 ? -17.749 -4.334 1.735 1.00 94.62 92 ARG A CA 1
ATOM 713 C C . ARG A 1 92 ? -17.476 -2.843 1.547 1.00 94.62 92 ARG A C 1
ATOM 715 O O . ARG A 1 92 ? -17.911 -2.297 0.539 1.00 94.62 92 ARG A O 1
ATOM 722 N N . VAL A 1 93 ? -16.745 -2.199 2.459 1.00 93.12 93 VAL A N 1
ATOM 723 C CA . VAL A 1 93 ? -16.361 -0.782 2.307 1.00 93.12 93 VAL A CA 1
ATOM 724 C C . VAL A 1 93 ? -15.413 -0.590 1.121 1.00 93.12 93 VAL A C 1
ATOM 726 O O . VAL A 1 93 ? -15.591 0.331 0.330 1.00 93.12 93 VAL A O 1
ATOM 729 N N . PHE A 1 94 ? -14.434 -1.474 0.917 1.00 94.00 94 PHE A N 1
ATOM 730 C CA . PHE A 1 94 ? -13.573 -1.382 -0.268 1.00 94.00 94 PHE A CA 1
ATOM 731 C C . PHE A 1 94 ? -14.350 -1.593 -1.573 1.00 94.00 94 PHE A C 1
ATOM 733 O O . PHE A 1 94 ? -14.013 -0.991 -2.593 1.00 94.00 94 PHE A O 1
ATOM 740 N N . ARG A 1 95 ? -15.408 -2.410 -1.550 1.00 92.62 95 ARG A N 1
ATOM 741 C CA . ARG A 1 95 ? -16.275 -2.713 -2.700 1.00 92.62 95 ARG A CA 1
ATOM 742 C C . ARG A 1 95 ? -17.505 -1.817 -2.833 1.00 92.62 95 ARG A C 1
ATOM 744 O O . ARG A 1 95 ? -18.281 -2.032 -3.761 1.00 92.62 95 ARG A O 1
ATOM 751 N N . SER A 1 96 ? -17.700 -0.810 -1.979 1.00 90.44 96 SER A N 1
ATOM 752 C CA . SER A 1 96 ? -18.865 0.086 -2.083 1.00 90.44 96 SER A CA 1
ATOM 753 C C . SER A 1 96 ? -18.813 1.016 -3.301 1.00 90.44 96 SER A C 1
ATOM 755 O O . SER A 1 96 ? -19.722 1.813 -3.515 1.00 90.44 96 SER A O 1
ATOM 757 N N . HIS A 1 97 ? -17.759 0.906 -4.110 1.00 88.12 97 HIS A N 1
ATOM 758 C CA . HIS A 1 97 ? -17.531 1.654 -5.336 1.00 88.12 97 HIS A CA 1
ATOM 759 C C . HIS A 1 97 ? -16.957 0.702 -6.396 1.00 88.12 97 HIS A C 1
ATOM 761 O O . HIS A 1 97 ? -16.213 -0.222 -6.042 1.00 88.12 97 HIS A O 1
ATOM 767 N N . PRO A 1 98 ? -17.230 0.935 -7.691 1.00 90.00 98 PRO A N 1
ATOM 768 C CA . PRO A 1 98 ? -16.529 0.242 -8.762 1.00 90.00 98 PRO A CA 1
ATOM 769 C C . PRO A 1 98 ? -15.018 0.473 -8.669 1.00 90.00 98 PRO A C 1
ATOM 771 O O . PRO A 1 98 ? -14.563 1.588 -8.421 1.00 90.00 98 PRO A O 1
ATOM 774 N N . TRP A 1 99 ? -14.231 -0.575 -8.900 1.00 92.62 99 TRP A N 1
ATOM 775 C CA . TRP A 1 99 ? -12.776 -0.466 -9.031 1.00 92.62 99 TRP A CA 1
ATOM 776 C C . TRP A 1 99 ? -12.426 -0.099 -10.473 1.00 92.62 99 TRP A C 1
ATOM 778 O O . TRP A 1 99 ? -11.884 -0.909 -11.221 1.00 92.62 99 TRP A O 1
ATOM 788 N N . ASP A 1 100 ? -12.804 1.112 -10.869 1.00 93.25 100 ASP A N 1
ATOM 789 C CA . ASP A 1 100 ? -12.486 1.669 -12.180 1.00 93.25 100 ASP A CA 1
ATOM 790 C C . ASP A 1 100 ? -11.136 2.392 -12.118 1.00 93.25 100 ASP A C 1
ATOM 792 O O . ASP A 1 100 ? -10.982 3.393 -11.423 1.00 93.25 100 ASP A O 1
ATOM 796 N N . MET A 1 101 ? -10.152 1.868 -12.849 1.00 94.00 101 MET A N 1
ATOM 797 C CA . MET A 1 101 ? -8.779 2.378 -12.863 1.00 94.00 101 MET A CA 1
ATOM 798 C C . MET A 1 101 ? -8.601 3.670 -13.659 1.00 94.00 101 MET A C 1
ATOM 800 O O . MET A 1 101 ? -7.500 4.221 -13.696 1.00 94.00 101 MET A O 1
ATOM 804 N N . HIS A 1 102 ? -9.662 4.155 -14.299 1.00 94.44 102 HIS A N 1
ATOM 805 C CA . HIS A 1 102 ? -9.668 5.401 -15.054 1.00 94.44 102 HIS A CA 1
ATOM 806 C C . HIS A 1 102 ? -10.516 6.493 -14.397 1.00 94.44 102 HIS A C 1
ATOM 808 O O . HIS A 1 102 ? -10.364 7.661 -14.760 1.00 94.44 102 HIS A O 1
ATOM 814 N N . ALA A 1 103 ? -11.366 6.141 -13.430 1.00 93.69 103 ALA A N 1
ATOM 815 C CA . ALA A 1 103 ? -12.171 7.090 -12.672 1.00 93.69 103 ALA A CA 1
ATOM 816 C C . ALA A 1 103 ? -11.389 7.707 -11.501 1.00 93.69 103 ALA A C 1
ATOM 818 O O . ALA A 1 103 ? -10.304 7.261 -11.138 1.00 93.69 103 ALA A O 1
ATOM 819 N N . GLN A 1 104 ? -11.954 8.746 -10.882 1.00 91.25 104 GLN A N 1
ATOM 820 C CA . GLN A 1 104 ? -11.415 9.268 -9.628 1.00 91.25 104 GLN A CA 1
ATOM 821 C C . GLN A 1 104 ? -11.536 8.180 -8.543 1.00 91.25 104 GLN A C 1
ATOM 823 O O . GLN A 1 104 ? -12.639 7.662 -8.338 1.00 91.25 104 GLN A O 1
ATOM 828 N N . PRO A 1 105 ? -10.456 7.848 -7.813 1.00 90.31 105 PRO A N 1
ATOM 829 C CA . PRO A 1 105 ? -10.539 6.885 -6.725 1.00 90.31 105 PRO A CA 1
ATOM 830 C C . PRO A 1 105 ? -11.417 7.445 -5.594 1.00 90.31 105 PRO A C 1
ATOM 832 O O . PRO A 1 105 ? -11.490 8.667 -5.408 1.00 90.31 105 PRO A O 1
ATOM 835 N N . PRO A 1 106 ? -12.013 6.586 -4.750 1.00 90.44 106 PRO A N 1
ATOM 836 C CA . PRO A 1 106 ? -12.624 7.031 -3.503 1.00 90.44 106 PRO A CA 1
ATOM 837 C C . PRO A 1 106 ? -11.634 7.871 -2.681 1.00 90.44 106 PRO A C 1
ATOM 839 O O . PRO A 1 106 ? -10.460 7.504 -2.568 1.00 90.44 106 PRO A O 1
ATOM 842 N N . ALA A 1 107 ? -12.103 8.968 -2.076 1.00 86.69 107 ALA A N 1
ATOM 843 C CA . ALA A 1 107 ? -11.264 9.981 -1.419 1.00 86.69 107 ALA A CA 1
ATOM 844 C C . ALA A 1 107 ? -10.261 9.421 -0.386 1.00 86.69 107 ALA A C 1
ATOM 846 O O . ALA A 1 107 ? -9.183 9.979 -0.191 1.00 86.69 107 ALA A O 1
ATOM 847 N N . CYS A 1 108 ? -10.588 8.298 0.258 1.00 90.81 108 CYS A N 1
ATOM 848 C CA . CYS A 1 108 ? -9.773 7.701 1.318 1.00 90.81 108 CYS A CA 1
ATOM 849 C C . CYS A 1 108 ? -8.769 6.647 0.837 1.00 90.81 108 CYS A C 1
ATOM 851 O O . CYS A 1 108 ? -8.017 6.117 1.652 1.00 90.81 108 CYS A O 1
ATOM 853 N N . THR A 1 109 ? -8.729 6.342 -0.462 1.00 94.12 109 THR A N 1
ATOM 854 C CA . THR A 1 109 ? -7.952 5.221 -1.021 1.00 94.12 109 THR A CA 1
ATOM 855 C C . THR A 1 109 ? -6.472 5.290 -0.651 1.00 94.12 109 THR A C 1
ATOM 857 O O . THR A 1 109 ? -5.946 4.358 -0.046 1.00 94.12 109 THR A O 1
ATOM 860 N N . VAL A 1 110 ? -5.814 6.424 -0.916 1.00 95.19 110 VAL A N 1
ATOM 861 C CA . VAL A 1 110 ? -4.391 6.615 -0.575 1.00 95.19 110 VAL A CA 1
ATOM 862 C C . VAL A 1 110 ? -4.169 6.558 0.939 1.00 95.19 110 VAL A C 1
ATOM 864 O O . VAL A 1 110 ? -3.221 5.929 1.402 1.00 95.19 110 VAL A O 1
ATOM 867 N N . GLN A 1 111 ? -5.083 7.124 1.733 1.00 94.75 111 GLN A N 1
ATOM 868 C CA . GLN A 1 111 ? -4.974 7.084 3.193 1.00 94.75 111 GLN A CA 1
ATOM 869 C C . GLN A 1 111 ? -5.065 5.656 3.742 1.00 94.75 111 GLN A C 1
ATOM 871 O O . GLN A 1 111 ? -4.331 5.317 4.671 1.00 94.75 111 GLN A O 1
ATOM 876 N N . TYR A 1 112 ? -5.913 4.798 3.164 1.00 95.88 112 TYR A N 1
ATOM 877 C CA . TYR A 1 112 ? -5.931 3.379 3.516 1.00 95.88 112 TYR A CA 1
ATOM 878 C C . TYR A 1 112 ? -4.598 2.710 3.176 1.00 95.88 112 TYR A C 1
ATOM 880 O O . TYR A 1 112 ? -4.046 1.977 3.999 1.00 95.88 112 TYR A O 1
ATOM 888 N N . PHE A 1 113 ? -4.022 3.016 2.012 1.00 97.31 113 PHE A N 1
ATOM 889 C CA . PHE A 1 113 ? -2.745 2.429 1.612 1.00 97.31 113 PHE A CA 1
ATOM 890 C C . PHE A 1 113 ? -1.608 2.814 2.555 1.00 97.31 113 PHE A C 1
ATOM 892 O O . PHE A 1 113 ? -0.800 1.967 2.927 1.00 97.31 113 PHE A O 1
ATOM 899 N N . GLU A 1 114 ? -1.559 4.071 2.981 1.00 95.38 114 GLU A N 1
ATOM 900 C CA . GLU A 1 114 ? -0.450 4.598 3.774 1.00 95.38 114 GLU A CA 1
ATOM 901 C C . GLU A 1 114 ? -0.603 4.360 5.277 1.00 95.38 114 GLU A C 1
ATOM 903 O O . GLU A 1 114 ? 0.396 4.217 5.984 1.00 95.38 114 GLU A O 1
ATOM 908 N N . ARG A 1 115 ? -1.836 4.340 5.797 1.00 94.50 115 ARG A N 1
ATOM 909 C CA . ARG A 1 115 ? -2.078 4.395 7.247 1.00 94.50 115 ARG A CA 1
ATOM 910 C C . ARG A 1 115 ? -2.690 3.122 7.808 1.00 94.50 115 ARG A C 1
ATOM 912 O O . ARG A 1 115 ? -2.294 2.739 8.912 1.00 94.50 115 ARG A O 1
ATOM 919 N N . THR A 1 116 ? -3.574 2.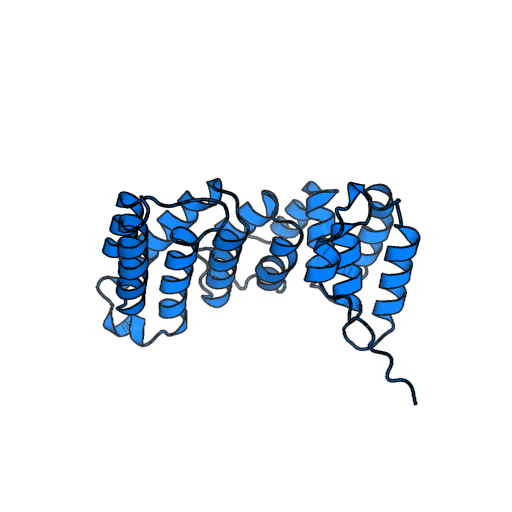463 7.055 1.00 96.94 116 THR A N 1
ATOM 920 C CA . THR A 1 116 ? -4.203 1.191 7.447 1.00 96.94 116 THR A CA 1
ATOM 921 C C . THR A 1 116 ? -3.211 0.037 7.356 1.00 96.94 116 THR A C 1
ATOM 923 O O . THR A 1 116 ? -3.030 -0.680 8.336 1.00 96.94 116 THR A O 1
ATOM 926 N N . ALA A 1 117 ? -2.504 -0.098 6.230 1.00 96.44 117 ALA A N 1
ATOM 927 C CA . ALA A 1 117 ? -1.521 -1.164 6.010 1.00 96.44 117 ALA A CA 1
ATOM 928 C C . ALA A 1 117 ? -0.471 -1.327 7.127 1.00 96.44 117 ALA A C 1
ATOM 930 O O . ALA A 1 117 ? -0.266 -2.453 7.572 1.00 96.44 117 ALA A O 1
ATOM 931 N N . PRO A 1 118 ? 0.169 -0.255 7.639 1.00 94.75 118 PRO A N 1
ATOM 932 C CA . PRO A 1 118 ? 1.110 -0.399 8.747 1.00 94.75 118 PRO A CA 1
ATOM 933 C C . PRO A 1 118 ? 0.494 -0.843 10.078 1.00 94.75 118 PRO A C 1
ATOM 935 O O . PRO A 1 118 ? 1.247 -1.245 10.957 1.00 94.75 118 PRO A O 1
ATOM 938 N N . LEU A 1 119 ? -0.822 -0.705 10.274 1.00 94.62 119 LEU A N 1
ATOM 939 C CA . LEU A 1 119 ? -1.499 -1.210 11.478 1.00 94.62 119 LEU A CA 1
ATOM 940 C C . LEU A 1 119 ? -1.955 -2.649 11.291 1.00 94.62 119 LEU A C 1
ATOM 942 O O . LEU A 1 119 ? -1.835 -3.452 12.207 1.00 94.62 119 LEU A O 1
ATOM 946 N N . ASN A 1 120 ? -2.514 -2.947 10.121 1.00 95.38 120 ASN A N 1
ATOM 947 C CA . ASN A 1 120 ? -3.025 -4.265 9.804 1.00 95.38 120 ASN A CA 1
ATOM 948 C C . ASN A 1 120 ? -3.120 -4.443 8.284 1.00 95.38 120 ASN A C 1
ATOM 950 O O . ASN A 1 120 ? -4.147 -4.139 7.669 1.00 95.38 120 ASN A O 1
ATOM 954 N N . MET A 1 121 ? -2.040 -4.923 7.665 1.00 96.38 121 MET A N 1
ATOM 955 C CA . MET A 1 121 ? -2.122 -5.428 6.299 1.00 96.38 121 MET A CA 1
ATOM 956 C C . MET A 1 121 ? -2.878 -6.756 6.317 1.00 96.38 121 MET A C 1
ATOM 958 O O . MET A 1 121 ? -2.469 -7.710 6.972 1.00 96.38 121 MET A O 1
ATOM 962 N N . HIS A 1 122 ? -3.980 -6.804 5.578 1.00 97.06 122 HIS A N 1
ATOM 963 C CA . HIS A 1 122 ? -4.900 -7.935 5.525 1.00 97.06 122 HIS A CA 1
ATOM 964 C C . HIS A 1 122 ? -5.207 -8.280 4.057 1.00 97.06 122 HIS A C 1
ATOM 966 O O . HIS A 1 122 ? -5.254 -7.358 3.236 1.00 97.06 122 HIS A O 1
ATOM 972 N N . PRO A 1 123 ? -5.486 -9.553 3.698 1.00 97.06 123 PRO A N 1
ATOM 973 C CA . PRO A 1 123 ? -5.740 -9.958 2.310 1.00 97.06 123 PRO A CA 1
ATOM 974 C C . PRO A 1 123 ? -6.787 -9.119 1.559 1.00 97.06 123 PRO A C 1
ATOM 976 O O . PRO A 1 123 ? -6.631 -8.856 0.369 1.00 97.06 123 PRO A O 1
ATOM 979 N N . ALA A 1 124 ? -7.836 -8.648 2.242 1.00 96.62 124 ALA A N 1
ATOM 980 C CA . ALA A 1 124 ? -8.843 -7.765 1.641 1.00 96.62 124 ALA A CA 1
ATOM 981 C C . ALA A 1 124 ? -8.260 -6.405 1.204 1.00 96.62 124 ALA A C 1
ATOM 983 O O . ALA A 1 124 ? -8.541 -5.935 0.101 1.00 96.62 124 ALA A O 1
ATOM 984 N N . LEU A 1 125 ? -7.409 -5.798 2.041 1.00 97.75 125 LEU A N 1
ATOM 985 C CA . LEU A 1 125 ? -6.721 -4.547 1.719 1.00 97.75 125 LEU A CA 1
ATOM 986 C C . LEU A 1 125 ? -5.650 -4.766 0.643 1.00 97.75 125 LEU A C 1
ATOM 988 O O . LEU A 1 125 ? -5.519 -3.943 -0.256 1.00 97.75 125 LEU A O 1
ATOM 992 N N . GLU A 1 126 ? -4.925 -5.883 0.694 1.00 97.88 126 GLU A N 1
ATOM 993 C CA . GLU A 1 126 ? -3.946 -6.250 -0.334 1.00 97.88 126 GLU A CA 1
ATOM 994 C C . GLU A 1 126 ? -4.607 -6.403 -1.708 1.00 97.88 126 GLU A C 1
ATOM 996 O O . GLU A 1 126 ? -4.154 -5.806 -2.682 1.00 97.88 126 GLU A O 1
ATOM 1001 N N . LYS A 1 127 ? -5.733 -7.123 -1.784 1.00 97.06 127 LYS A N 1
ATOM 1002 C CA . LYS A 1 127 ? -6.522 -7.250 -3.016 1.00 97.06 127 LYS A CA 1
ATOM 1003 C C . LYS A 1 127 ? -6.990 -5.888 -3.531 1.00 97.06 127 LYS A C 1
ATOM 1005 O O . LYS A 1 127 ? -6.976 -5.661 -4.739 1.00 97.06 127 LYS A O 1
ATOM 1010 N N . TYR A 1 128 ? -7.390 -4.995 -2.624 1.00 96.81 128 TYR A N 1
ATOM 1011 C CA . TYR A 1 128 ? -7.750 -3.625 -2.972 1.00 96.81 128 TYR A CA 1
ATOM 1012 C C . TYR A 1 128 ? -6.543 -2.870 -3.550 1.00 96.81 128 TYR A C 1
ATOM 1014 O O . TYR A 1 128 ? -6.636 -2.343 -4.648 1.00 96.81 128 TYR A O 1
ATOM 1022 N N . MET A 1 129 ? -5.374 -2.896 -2.906 1.00 98.00 129 MET A N 1
ATOM 1023 C CA . MET A 1 129 ? -4.157 -2.253 -3.428 1.00 98.00 129 MET A CA 1
ATOM 1024 C C . MET A 1 129 ? -3.704 -2.809 -4.778 1.00 98.00 129 MET A C 1
ATOM 1026 O O . MET A 1 129 ? -3.341 -2.035 -5.660 1.00 98.00 129 MET A O 1
ATOM 1030 N N . ILE A 1 130 ? -3.740 -4.135 -4.951 1.00 98.12 130 ILE A N 1
ATOM 1031 C CA . ILE A 1 130 ? -3.362 -4.803 -6.202 1.00 98.12 130 ILE A CA 1
ATOM 1032 C C . ILE A 1 130 ? -4.221 -4.301 -7.361 1.00 98.12 130 ILE A C 1
ATOM 1034 O O . ILE A 1 130 ? -3.683 -4.018 -8.429 1.00 98.12 130 ILE A O 1
ATOM 1038 N N . ALA A 1 131 ? -5.531 -4.130 -7.149 1.00 96.00 131 ALA A N 1
ATOM 1039 C CA . ALA A 1 131 ? -6.412 -3.585 -8.177 1.00 96.00 131 ALA A CA 1
ATOM 1040 C C . ALA A 1 131 ? -5.949 -2.193 -8.642 1.00 96.00 131 ALA A C 1
ATOM 1042 O O . ALA A 1 131 ? -5.979 -1.916 -9.835 1.00 96.00 131 ALA A O 1
ATOM 1043 N N . TYR A 1 132 ? -5.442 -1.364 -7.722 1.00 97.38 132 TYR A N 1
ATOM 1044 C CA . TYR A 1 132 ? -5.011 0.013 -7.981 1.00 97.38 132 TYR A CA 1
ATOM 1045 C C . TYR A 1 132 ? -3.573 0.168 -8.496 1.00 97.38 132 TYR A C 1
ATOM 1047 O O . TYR A 1 132 ? -3.157 1.290 -8.788 1.00 97.38 132 TYR A O 1
ATOM 1055 N N . LEU A 1 133 ? -2.812 -0.918 -8.683 1.00 97.38 133 LEU A N 1
ATOM 1056 C CA . LEU A 1 133 ? -1.456 -0.852 -9.255 1.00 97.38 133 LEU A CA 1
ATOM 1057 C C . LEU A 1 133 ? -1.425 -0.297 -10.689 1.00 97.38 133 LEU A C 1
ATOM 1059 O O . LEU A 1 133 ? -0.405 0.233 -11.130 1.00 97.38 133 LEU A O 1
ATOM 1063 N N . MET A 1 134 ? -2.553 -0.376 -11.396 1.00 94.44 134 MET A N 1
ATOM 1064 C CA . MET A 1 134 ? -2.698 0.053 -12.789 1.00 94.44 134 MET A CA 1
ATOM 1065 C C . MET A 1 134 ? -3.558 1.312 -12.956 1.00 94.44 134 MET A C 1
ATOM 1067 O O . MET A 1 134 ? -3.955 1.644 -14.071 1.00 94.44 134 MET A O 1
ATOM 1071 N N . HIS A 1 135 ? -3.830 2.029 -11.864 1.00 96.94 135 HIS A N 1
ATOM 1072 C CA . HIS A 1 135 ? -4.648 3.237 -11.884 1.00 96.94 135 HIS A CA 1
ATOM 1073 C C . HIS A 1 135 ? -4.041 4.356 -12.764 1.00 96.94 135 HIS A C 1
ATOM 1075 O O . HIS A 1 135 ? -2.817 4.484 -12.904 1.00 96.94 135 HIS A O 1
ATOM 1081 N N . SER A 1 136 ? -4.893 5.185 -13.370 1.00 94.88 136 SER A N 1
ATOM 1082 C CA . SER A 1 136 ? -4.495 6.307 -14.232 1.00 94.88 136 SER A CA 1
ATOM 1083 C C . SER A 1 136 ? -3.733 7.383 -13.449 1.00 94.88 136 SER A C 1
ATOM 1085 O O . SER A 1 136 ? -2.683 7.851 -13.891 1.00 94.88 136 SER A O 1
ATOM 1087 N N . ASP A 1 137 ? -4.219 7.711 -12.251 1.00 95.31 137 ASP A N 1
ATOM 1088 C CA . ASP A 1 137 ? -3.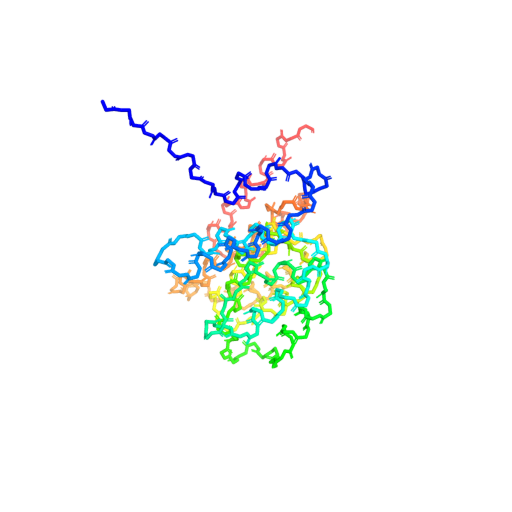530 8.558 -11.275 1.00 95.31 137 ASP A CA 1
ATOM 1089 C C . ASP A 1 137 ? -2.254 7.882 -10.741 1.00 95.31 137 ASP A C 1
ATOM 1091 O O . ASP A 1 137 ? -2.286 6.822 -10.104 1.00 95.31 137 ASP A O 1
ATOM 1095 N N . VAL A 1 138 ? -1.114 8.533 -10.987 1.00 94.69 138 VAL A N 1
ATOM 1096 C CA . VAL A 1 138 ? 0.202 8.027 -10.606 1.00 94.69 138 VAL A CA 1
ATOM 1097 C C . VAL A 1 138 ? 0.418 8.035 -9.094 1.00 94.69 138 VAL A C 1
ATOM 1099 O O . VAL A 1 138 ? 1.062 7.119 -8.582 1.00 94.69 138 VAL A O 1
ATOM 1102 N N . ALA A 1 139 ? -0.138 8.998 -8.358 1.00 94.00 139 ALA A N 1
ATOM 1103 C CA . ALA A 1 139 ? 0.010 9.051 -6.905 1.00 94.00 139 ALA A CA 1
ATOM 1104 C C . ALA A 1 139 ? -0.620 7.819 -6.235 1.00 94.00 139 ALA A C 1
ATOM 1106 O O . ALA A 1 139 ? -0.033 7.227 -5.328 1.00 94.00 139 ALA A O 1
ATOM 1107 N N . VAL A 1 140 ? -1.773 7.378 -6.743 1.00 96.69 140 VAL A N 1
ATOM 1108 C CA . VAL A 1 140 ? -2.521 6.233 -6.208 1.00 96.69 140 VAL A CA 1
ATOM 1109 C C . VAL A 1 140 ? -1.758 4.924 -6.399 1.00 96.69 140 VAL A C 1
ATOM 1111 O O . VAL A 1 140 ? -1.527 4.198 -5.429 1.00 96.69 140 VAL A O 1
ATOM 1114 N N . LYS A 1 141 ? -1.308 4.632 -7.626 1.00 97.44 141 LYS A N 1
ATOM 1115 C CA . LYS A 1 141 ? -0.566 3.389 -7.900 1.00 97.44 141 LYS A CA 1
ATOM 1116 C C . LYS A 1 141 ? 0.807 3.351 -7.235 1.00 97.44 141 LYS A C 1
ATOM 1118 O O . LYS A 1 141 ? 1.260 2.282 -6.830 1.00 97.44 141 LYS A O 1
ATOM 1123 N N . ARG A 1 142 ? 1.452 4.510 -7.055 1.00 97.88 142 ARG A N 1
ATOM 1124 C CA . ARG A 1 142 ? 2.687 4.622 -6.264 1.00 97.88 142 ARG A CA 1
ATOM 1125 C C . ARG A 1 142 ? 2.446 4.254 -4.807 1.00 97.88 142 ARG A C 1
ATOM 1127 O O . ARG A 1 142 ? 3.166 3.412 -4.276 1.00 97.88 142 ARG A O 1
ATOM 1134 N N . ALA A 1 143 ? 1.417 4.825 -4.179 1.00 97.81 143 ALA A N 1
ATOM 1135 C CA . ALA A 1 143 ? 1.061 4.501 -2.799 1.00 97.81 143 ALA A CA 1
ATOM 1136 C C . ALA A 1 143 ? 0.755 3.001 -2.626 1.00 97.81 143 ALA A C 1
ATOM 1138 O O . ALA A 1 143 ? 1.233 2.388 -1.669 1.00 97.81 143 ALA A O 1
ATOM 1139 N N . ALA A 1 144 ? 0.043 2.391 -3.582 1.00 98.38 144 ALA A N 1
ATOM 1140 C CA . ALA A 1 144 ? -0.201 0.949 -3.600 1.00 98.38 144 ALA A CA 1
ATOM 1141 C C . ALA A 1 144 ? 1.108 0.144 -3.685 1.00 98.38 144 ALA A C 1
ATOM 1143 O O . ALA A 1 144 ? 1.352 -0.710 -2.834 1.00 98.38 144 ALA A O 1
ATOM 1144 N N . ALA A 1 145 ? 1.985 0.443 -4.651 1.00 98.50 145 ALA A N 1
ATOM 1145 C CA . ALA A 1 145 ? 3.253 -0.268 -4.830 1.00 98.50 145 ALA A CA 1
ATOM 1146 C C . ALA A 1 145 ? 4.159 -0.172 -3.591 1.00 98.50 145 ALA A C 1
ATOM 1148 O O . ALA A 1 145 ? 4.654 -1.189 -3.101 1.00 98.50 145 ALA A O 1
ATOM 1149 N N . ILE A 1 146 ? 4.323 1.035 -3.037 1.00 98.25 146 ILE A N 1
ATOM 1150 C CA . ILE A 1 146 ? 5.120 1.266 -1.824 1.00 98.25 146 ILE A CA 1
ATOM 1151 C C . ILE A 1 146 ? 4.557 0.459 -0.651 1.00 98.25 146 ILE A C 1
ATOM 1153 O O . ILE A 1 146 ? 5.317 -0.177 0.084 1.00 98.25 146 ILE A O 1
ATOM 1157 N N . SER A 1 147 ? 3.237 0.493 -0.453 1.00 98.25 147 SER A N 1
ATOM 1158 C CA . SER A 1 147 ? 2.598 -0.176 0.679 1.00 98.25 147 SER A CA 1
ATOM 1159 C C . SER A 1 147 ? 2.657 -1.700 0.558 1.00 98.25 147 SER A C 1
ATOM 1161 O O . SER A 1 147 ? 3.042 -2.373 1.516 1.00 98.25 147 SER A O 1
ATOM 1163 N N . LEU A 1 148 ? 2.405 -2.245 -0.638 1.00 98.56 148 LEU A N 1
ATOM 1164 C CA . LEU A 1 148 ? 2.553 -3.673 -0.922 1.00 98.56 148 LEU A CA 1
ATOM 1165 C C . LEU A 1 148 ? 3.988 -4.150 -0.676 1.00 98.56 148 LEU A C 1
ATOM 1167 O O . LEU A 1 148 ? 4.176 -5.128 0.037 1.00 98.56 148 LEU A O 1
ATOM 1171 N N . GLY A 1 149 ? 5.008 -3.438 -1.162 1.00 97.75 149 GLY A N 1
ATOM 1172 C CA . GLY A 1 149 ? 6.405 -3.814 -0.908 1.00 97.75 149 GLY A CA 1
ATOM 1173 C C . GLY A 1 149 ? 6.790 -3.793 0.579 1.00 97.75 149 GLY A C 1
ATOM 1174 O O . GLY A 1 149 ? 7.598 -4.600 1.044 1.00 97.75 149 GLY A O 1
ATOM 1175 N N . ARG A 1 150 ? 6.212 -2.873 1.361 1.00 97.44 150 ARG A N 1
ATOM 1176 C CA . ARG A 1 150 ? 6.527 -2.732 2.792 1.00 97.44 150 ARG A CA 1
ATOM 1177 C C . ARG A 1 150 ? 5.777 -3.707 3.690 1.00 97.44 150 ARG A C 1
ATOM 1179 O O . ARG A 1 150 ? 6.348 -4.114 4.700 1.00 97.44 150 ARG A O 1
ATOM 1186 N N . TYR A 1 151 ? 4.522 -4.008 3.377 1.00 97.38 151 TYR A N 1
ATOM 1187 C CA . TYR A 1 151 ? 3.612 -4.693 4.299 1.00 97.38 151 TYR A CA 1
ATOM 1188 C C . TYR A 1 151 ? 2.875 -5.880 3.674 1.00 97.38 151 TYR A C 1
ATOM 1190 O O . TYR A 1 151 ? 2.371 -6.715 4.419 1.00 97.38 151 TYR A O 1
ATOM 1198 N N . GLY A 1 152 ? 2.802 -5.963 2.343 1.00 96.62 152 GLY A N 1
ATOM 1199 C CA . GLY A 1 152 ? 2.083 -7.014 1.622 1.00 96.62 152 GLY A CA 1
ATOM 1200 C C . GLY A 1 152 ? 2.668 -8.405 1.853 1.00 96.62 152 GLY A C 1
ATOM 1201 O O . GLY A 1 152 ? 3.827 -8.563 2.243 1.00 96.62 152 GLY A O 1
ATOM 1202 N N . ALA A 1 153 ? 1.863 -9.428 1.610 1.00 95.88 153 ALA A N 1
ATOM 1203 C CA . ALA A 1 153 ? 2.283 -10.815 1.596 1.00 95.88 153 ALA A CA 1
ATOM 1204 C C . ALA A 1 153 ? 3.068 -11.137 0.316 1.00 95.88 153 ALA A C 1
ATOM 1206 O O . ALA A 1 153 ? 2.964 -10.460 -0.707 1.00 95.88 153 ALA A O 1
ATOM 1207 N N . SER A 1 154 ? 3.821 -12.238 0.342 1.00 94.31 154 SER A N 1
ATOM 1208 C CA . SER A 1 154 ? 4.583 -12.716 -0.819 1.00 94.31 154 SER A CA 1
ATOM 1209 C C . SER A 1 154 ? 3.721 -12.952 -2.067 1.00 94.31 154 SER A C 1
ATOM 1211 O O . SER A 1 154 ? 4.250 -12.874 -3.176 1.00 94.31 154 SER A O 1
ATOM 1213 N N . ALA A 1 155 ? 2.412 -13.180 -1.905 1.00 93.56 155 ALA A N 1
ATOM 1214 C CA . ALA A 1 155 ? 1.444 -13.329 -2.991 1.00 93.56 155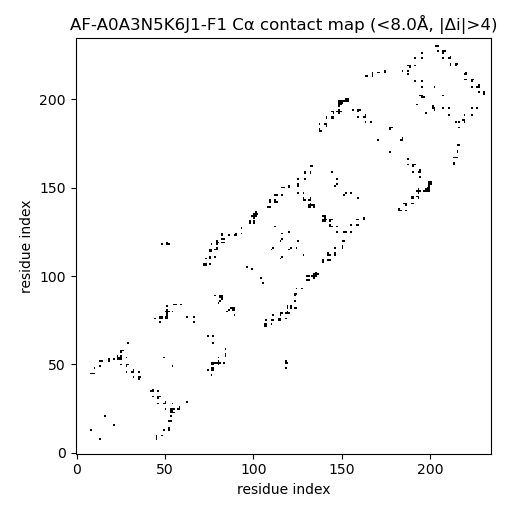 ALA A CA 1
ATOM 1215 C C . ALA A 1 155 ? 1.285 -12.059 -3.854 1.00 93.56 155 ALA A C 1
ATOM 1217 O O . ALA A 1 155 ? 0.996 -12.170 -5.046 1.00 93.56 155 ALA A O 1
ATOM 1218 N N . ALA A 1 156 ? 1.543 -10.866 -3.306 1.00 96.81 156 ALA A N 1
ATOM 1219 C CA . ALA A 1 156 ? 1.466 -9.605 -4.047 1.00 96.81 156 ALA A CA 1
ATOM 1220 C C . ALA A 1 156 ? 2.574 -9.442 -5.106 1.00 96.81 156 ALA A C 1
ATOM 1222 O O . ALA A 1 156 ? 2.453 -8.608 -6.007 1.00 96.81 156 ALA A O 1
ATOM 1223 N N . GLN A 1 157 ? 3.646 -10.242 -5.033 1.00 96.69 157 GLN A N 1
ATOM 1224 C CA . GLN A 1 157 ? 4.784 -10.151 -5.951 1.00 96.69 157 GLN A CA 1
ATOM 1225 C C . GLN A 1 157 ? 4.386 -10.285 -7.415 1.00 96.69 157 GLN A C 1
ATOM 1227 O O . GLN A 1 157 ? 4.897 -9.539 -8.244 1.00 96.69 157 GLN A O 1
ATOM 1232 N N . ALA A 1 158 ? 3.493 -11.223 -7.741 1.00 97.12 158 ALA A N 1
ATOM 1233 C CA . ALA A 1 158 ? 3.093 -11.461 -9.125 1.00 97.12 158 ALA A CA 1
ATOM 1234 C C . ALA A 1 158 ? 2.494 -10.192 -9.752 1.00 97.12 158 ALA A C 1
ATOM 1236 O O . ALA A 1 158 ? 2.929 -9.766 -10.818 1.00 97.12 158 ALA A O 1
ATOM 1237 N N . ALA A 1 159 ? 1.596 -9.519 -9.027 1.00 98.31 159 ALA A N 1
ATOM 1238 C CA . ALA A 1 159 ? 0.983 -8.279 -9.488 1.00 98.31 159 ALA A CA 1
ATOM 1239 C C . ALA A 1 159 ? 2.003 -7.137 -9.647 1.00 98.31 159 ALA A C 1
ATOM 1241 O O . ALA A 1 159 ? 1.947 -6.388 -10.623 1.00 98.31 159 ALA A O 1
ATOM 1242 N N . LEU A 1 160 ? 2.967 -7.013 -8.728 1.00 98.56 160 LEU A N 1
ATOM 1243 C CA . LEU A 1 160 ? 4.046 -6.022 -8.840 1.00 98.56 160 LEU A CA 1
ATOM 1244 C C . LEU A 1 160 ? 4.953 -6.295 -10.050 1.00 98.56 160 LEU A C 1
ATOM 1246 O O . LEU A 1 160 ? 5.316 -5.361 -10.766 1.00 98.56 160 LEU A O 1
ATOM 1250 N N . TRP A 1 161 ? 5.281 -7.563 -10.312 1.00 98.56 161 TRP A N 1
ATOM 1251 C CA . TRP A 1 161 ? 6.045 -7.973 -11.491 1.00 98.56 161 TRP A CA 1
ATOM 1252 C C . TRP A 1 161 ? 5.319 -7.644 -12.789 1.00 98.56 161 TRP A C 1
ATOM 1254 O O . TRP A 1 161 ? 5.920 -7.063 -13.691 1.00 98.56 161 TRP A O 1
ATOM 1264 N N . ASP A 1 162 ? 4.036 -7.982 -12.879 1.00 98.62 162 ASP A N 1
ATOM 1265 C CA . ASP A 1 162 ? 3.222 -7.688 -14.058 1.00 98.62 162 ASP A CA 1
ATOM 1266 C C . ASP A 1 162 ? 3.111 -6.180 -14.292 1.00 98.62 162 ASP A C 1
ATOM 1268 O O . ASP A 1 162 ? 3.245 -5.714 -15.423 1.00 98.62 162 ASP A O 1
ATOM 1272 N N . THR A 1 163 ? 2.990 -5.403 -13.214 1.00 98.50 163 THR A N 1
ATOM 1273 C CA . THR A 1 163 ? 2.968 -3.938 -13.276 1.00 98.50 163 THR A CA 1
ATOM 1274 C C . THR A 1 163 ? 4.300 -3.369 -13.774 1.00 98.50 163 THR A C 1
ATOM 1276 O O . THR A 1 163 ? 4.301 -2.478 -14.623 1.00 98.50 163 THR A O 1
ATOM 1279 N N . LEU A 1 164 ? 5.445 -3.891 -13.311 1.00 98.62 164 LEU A N 1
ATOM 1280 C CA . LEU A 1 164 ? 6.764 -3.463 -13.795 1.00 98.62 164 LEU A CA 1
ATOM 1281 C C . LEU A 1 164 ? 6.982 -3.831 -15.268 1.00 98.62 164 LEU A C 1
ATOM 1283 O O . LEU A 1 164 ? 7.486 -3.007 -16.030 1.00 98.62 164 LEU A O 1
ATOM 1287 N N . ARG A 1 165 ? 6.566 -5.029 -15.697 1.00 98.69 165 ARG A N 1
ATOM 1288 C CA . ARG A 1 165 ? 6.628 -5.432 -17.113 1.00 98.69 165 ARG A CA 1
ATOM 1289 C C . ARG A 1 165 ? 5.762 -4.535 -17.984 1.00 98.69 165 ARG A C 1
ATOM 1291 O O . ARG A 1 165 ? 6.228 -4.061 -19.013 1.00 98.69 165 ARG A O 1
ATOM 1298 N N . TYR A 1 166 ? 4.531 -4.258 -17.558 1.00 98.12 166 TYR A N 1
ATOM 1299 C CA . TYR A 1 166 ? 3.653 -3.341 -18.276 1.00 98.12 166 TYR A CA 1
ATOM 1300 C C . TYR A 1 166 ? 4.256 -1.936 -18.364 1.00 98.12 166 TYR A C 1
ATOM 1302 O O . TYR A 1 166 ? 4.259 -1.326 -19.432 1.00 98.12 166 TYR A O 1
ATOM 1310 N N . PHE A 1 167 ? 4.793 -1.425 -17.251 1.00 97.94 167 PHE A N 1
ATOM 1311 C CA . PHE A 1 167 ? 5.473 -0.134 -17.225 1.00 97.94 167 PHE A CA 1
ATOM 1312 C C . PHE A 1 167 ? 6.624 -0.098 -18.235 1.00 97.94 167 PHE A C 1
ATOM 1314 O O . PHE A 1 167 ? 6.717 0.852 -19.014 1.00 97.94 167 PHE A O 1
ATOM 1321 N N . HIS A 1 168 ? 7.460 -1.140 -18.249 1.00 98.31 168 HIS A N 1
ATOM 1322 C CA . HIS A 1 168 ? 8.558 -1.270 -19.198 1.00 98.31 168 HIS A CA 1
ATOM 1323 C C . HIS A 1 168 ? 8.053 -1.238 -20.643 1.00 98.31 168 HIS A C 1
ATOM 1325 O O . HIS A 1 168 ? 8.472 -0.390 -21.424 1.00 98.31 168 HIS A O 1
ATOM 1331 N N . GLU A 1 169 ? 7.104 -2.107 -20.988 1.00 98.25 169 GLU A N 1
ATOM 1332 C CA . GLU A 1 169 ? 6.555 -2.196 -22.343 1.00 98.25 169 GLU A CA 1
ATOM 1333 C C . GLU A 1 169 ? 5.935 -0.876 -22.812 1.00 98.25 169 GLU A C 1
ATOM 1335 O O . GLU A 1 169 ? 6.102 -0.489 -23.967 1.00 98.25 169 GLU A O 1
ATOM 1340 N N . TYR A 1 170 ? 5.275 -0.143 -21.913 1.00 96.25 170 TYR A N 1
ATOM 1341 C CA . TYR A 1 170 ? 4.721 1.168 -22.226 1.00 96.25 170 TYR A CA 1
ATOM 1342 C C . TYR A 1 170 ? 5.834 2.202 -22.487 1.00 96.25 170 TYR A C 1
ATOM 1344 O O . TYR A 1 170 ? 5.749 2.969 -23.447 1.00 96.25 170 TYR A O 1
ATOM 1352 N N . TRP A 1 171 ? 6.882 2.258 -21.664 1.00 97.31 171 TRP A N 1
ATOM 1353 C CA . TRP A 1 171 ? 7.863 3.351 -21.705 1.00 97.31 171 TRP A CA 1
ATOM 1354 C C . TRP A 1 171 ? 9.150 3.062 -22.493 1.00 97.31 171 TRP A C 1
ATOM 1356 O O . TRP A 1 171 ? 9.888 4.013 -22.757 1.00 97.31 171 TRP A O 1
ATOM 1366 N N . LYS A 1 172 ? 9.443 1.811 -22.879 1.00 95.94 172 LYS A N 1
ATOM 1367 C CA . LYS A 1 172 ? 10.750 1.409 -23.445 1.00 95.94 172 LYS A CA 1
ATOM 1368 C C . LYS A 1 172 ? 11.171 2.219 -24.675 1.00 95.94 172 LYS A C 1
ATOM 1370 O O . LYS A 1 172 ? 12.321 2.642 -24.755 1.00 95.94 172 LYS A O 1
ATOM 1375 N N . ASP A 1 173 ? 10.224 2.544 -25.554 1.00 96.69 173 ASP A N 1
ATOM 1376 C CA . ASP A 1 173 ? 10.468 3.335 -26.772 1.00 96.69 173 ASP A CA 1
ATOM 1377 C C . ASP A 1 173 ? 10.237 4.846 -26.566 1.00 96.69 173 ASP A C 1
ATOM 1379 O O . ASP A 1 173 ? 10.397 5.646 -27.485 1.00 96.69 173 ASP A O 1
ATOM 1383 N N . ARG A 1 174 ? 9.874 5.259 -25.344 1.00 95.00 174 ARG A N 1
ATOM 1384 C CA . ARG A 1 174 ? 9.500 6.636 -24.964 1.00 95.00 174 ARG A CA 1
ATOM 1385 C C . ARG A 1 174 ? 10.312 7.158 -23.785 1.00 95.00 174 ARG A C 1
ATOM 1387 O O . ARG A 1 174 ? 9.839 7.947 -22.965 1.00 95.00 174 ARG A O 1
ATOM 1394 N N . ARG A 1 175 ? 11.570 6.731 -23.691 1.00 92.75 175 ARG A N 1
ATOM 1395 C CA . ARG A 1 175 ? 12.454 7.084 -22.574 1.00 92.75 175 ARG A CA 1
ATOM 1396 C C . ARG A 1 175 ? 12.576 8.598 -22.368 1.00 92.75 175 ARG A C 1
ATOM 1398 O O . ARG A 1 175 ? 12.513 9.050 -21.231 1.00 92.75 175 ARG A O 1
ATOM 1405 N N . ALA A 1 176 ? 12.715 9.387 -23.435 1.00 92.56 176 ALA A N 1
ATOM 1406 C CA . ALA A 1 176 ? 12.822 10.848 -23.331 1.00 92.56 176 ALA A CA 1
ATOM 1407 C C . ALA A 1 176 ? 11.556 11.494 -22.732 1.00 92.56 176 ALA A C 1
ATOM 1409 O O . ALA A 1 176 ? 11.650 12.411 -21.915 1.00 92.56 176 ALA A O 1
ATOM 1410 N N . GLU A 1 177 ? 10.376 10.979 -23.086 1.00 94.00 177 GLU A N 1
ATOM 1411 C CA . GLU A 1 177 ? 9.106 11.428 -22.514 1.00 94.00 177 GLU A CA 1
ATOM 1412 C C . GLU A 1 177 ? 9.020 11.071 -21.028 1.00 94.00 177 GLU A C 1
ATOM 1414 O O . GLU A 1 177 ? 8.644 11.922 -20.227 1.00 94.00 177 GLU A O 1
ATOM 1419 N N . LEU A 1 178 ? 9.439 9.861 -20.631 1.00 93.50 178 LEU A N 1
ATOM 1420 C CA . LEU A 1 178 ? 9.420 9.426 -19.228 1.00 93.50 178 LEU A CA 1
ATOM 1421 C C . LEU A 1 178 ? 10.142 10.417 -18.300 1.00 93.50 178 LEU A C 1
ATOM 1423 O O . LEU A 1 178 ? 9.628 10.740 -17.230 1.00 93.50 178 LEU A O 1
ATOM 1427 N N . TYR A 1 179 ? 11.294 10.953 -18.715 1.00 92.00 179 TYR A N 1
ATOM 1428 C CA . TYR A 1 179 ? 12.034 11.952 -17.928 1.00 92.00 179 TYR A CA 1
ATOM 1429 C C . TYR A 1 179 ? 11.282 13.277 -17.750 1.00 92.00 179 TYR A C 1
ATOM 1431 O O . TYR A 1 179 ? 11.547 14.007 -16.792 1.00 92.00 179 TYR A O 1
ATOM 1439 N N . SER A 1 180 ? 10.328 13.577 -18.630 1.00 92.75 180 SER A N 1
ATOM 1440 C CA . SER A 1 180 ? 9.455 14.748 -18.507 1.00 92.75 180 SER A CA 1
ATOM 1441 C C . SER A 1 180 ? 8.311 14.517 -17.507 1.00 92.75 180 SER A C 1
ATOM 1443 O O . SER A 1 180 ? 7.775 15.477 -16.954 1.00 92.75 180 SER A O 1
ATOM 1445 N N . TYR A 1 181 ? 7.982 13.257 -17.197 1.00 91.19 181 TYR A N 1
ATOM 1446 C CA . TYR A 1 181 ? 6.943 12.864 -16.240 1.00 91.19 181 TYR A CA 1
ATOM 1447 C C . TYR A 1 181 ? 7.547 12.367 -14.918 1.00 91.19 181 TYR A C 1
ATOM 1449 O O . TYR A 1 181 ? 7.672 11.165 -14.672 1.00 91.19 181 TYR A O 1
ATOM 1457 N N . LYS A 1 182 ? 7.884 13.304 -14.021 1.00 89.44 182 LYS A N 1
ATOM 1458 C CA . LYS A 1 182 ? 8.549 13.019 -12.730 1.00 89.44 182 LYS A CA 1
ATOM 1459 C C . LYS A 1 182 ? 7.839 11.968 -11.868 1.00 89.44 182 LYS A C 1
ATOM 1461 O O . LYS A 1 182 ? 8.507 11.167 -11.210 1.00 89.44 182 LYS A O 1
ATOM 1466 N N . ASP A 1 183 ? 6.509 11.952 -11.870 1.00 91.88 183 ASP A N 1
ATOM 1467 C CA . ASP A 1 183 ? 5.742 10.977 -11.093 1.00 91.88 183 ASP A CA 1
ATOM 1468 C C . ASP A 1 183 ? 5.846 9.571 -11.681 1.00 91.88 183 ASP A C 1
ATOM 1470 O O . ASP A 1 183 ? 6.029 8.614 -10.933 1.00 91.88 183 ASP A O 1
ATOM 1474 N N . SER A 1 184 ? 5.812 9.434 -13.010 1.00 93.50 184 SER A N 1
ATOM 1475 C CA . SER A 1 184 ? 6.019 8.150 -13.693 1.00 93.50 184 SER A CA 1
ATOM 1476 C C . SER A 1 184 ? 7.435 7.622 -13.471 1.00 93.50 184 SER A C 1
ATOM 1478 O O . SER A 1 184 ? 7.613 6.436 -13.204 1.00 93.50 184 SER A O 1
ATOM 1480 N N . LEU A 1 185 ? 8.437 8.505 -13.502 1.00 94.06 185 LEU A N 1
ATOM 1481 C CA . LEU A 1 185 ? 9.820 8.157 -13.172 1.00 94.06 185 LEU A CA 1
ATOM 1482 C C . LEU A 1 185 ? 9.950 7.677 -11.718 1.00 94.06 185 LEU A C 1
ATOM 1484 O O . LEU A 1 185 ? 10.664 6.721 -11.421 1.00 94.06 185 LEU A O 1
ATOM 1488 N N . SER A 1 186 ? 9.234 8.326 -10.798 1.00 95.56 186 SER A N 1
ATOM 1489 C CA . SER A 1 186 ? 9.196 7.905 -9.397 1.00 95.56 186 SER A CA 1
ATOM 1490 C C . SER A 1 186 ? 8.469 6.571 -9.223 1.00 95.56 186 SER A C 1
ATOM 1492 O O . SER A 1 186 ? 8.897 5.751 -8.417 1.00 95.56 186 SER A O 1
ATOM 1494 N N . PHE A 1 187 ? 7.420 6.318 -10.010 1.00 97.88 187 PHE A N 1
ATOM 1495 C CA . PHE A 1 187 ? 6.694 5.052 -9.991 1.00 97.88 187 PHE A CA 1
ATOM 1496 C C . PHE A 1 187 ? 7.555 3.865 -10.425 1.00 97.88 187 PHE A C 1
ATOM 1498 O O . PHE A 1 187 ? 7.484 2.817 -9.790 1.00 97.88 187 PHE A O 1
ATOM 1505 N N . GLU A 1 188 ? 8.420 4.030 -11.428 1.00 98.25 188 GLU A N 1
ATOM 1506 C CA . GLU A 1 188 ? 9.405 3.003 -11.791 1.00 98.25 188 GLU A CA 1
ATOM 1507 C C . GLU A 1 188 ? 10.292 2.623 -10.596 1.00 98.25 188 GLU A C 1
ATOM 1509 O O . GLU A 1 188 ? 10.440 1.446 -10.263 1.00 98.25 188 GLU A O 1
ATOM 1514 N N . ALA A 1 189 ? 10.849 3.631 -9.917 1.00 97.38 189 ALA A N 1
ATOM 1515 C CA . ALA A 1 189 ? 11.689 3.418 -8.744 1.00 97.38 189 ALA A CA 1
ATOM 1516 C C . ALA A 1 189 ? 10.906 2.759 -7.595 1.00 97.38 189 ALA A C 1
ATOM 1518 O O . ALA A 1 189 ? 11.444 1.896 -6.900 1.00 97.38 189 ALA A O 1
ATOM 1519 N N . ASP A 1 190 ? 9.640 3.132 -7.401 1.00 98.25 190 ASP A N 1
ATOM 1520 C CA . ASP A 1 190 ? 8.776 2.560 -6.368 1.00 98.25 190 ASP A CA 1
ATOM 1521 C C . ASP A 1 190 ? 8.426 1.090 -6.662 1.00 98.25 190 ASP A C 1
ATOM 1523 O O . ASP A 1 190 ? 8.525 0.265 -5.756 1.00 98.25 190 ASP A O 1
ATOM 1527 N N . LEU A 1 191 ? 8.116 0.723 -7.914 1.00 98.56 191 LEU A N 1
ATOM 1528 C CA . LEU A 1 191 ? 7.899 -0.674 -8.329 1.00 98.56 191 LEU A CA 1
ATOM 1529 C C . LEU A 1 191 ? 9.155 -1.521 -8.135 1.00 98.56 191 LEU A C 1
ATOM 1531 O O . LEU A 1 191 ? 9.106 -2.605 -7.550 1.00 98.56 191 LEU A O 1
ATOM 1535 N N . ARG A 1 192 ? 10.299 -1.001 -8.586 1.00 98.31 192 ARG A N 1
ATOM 1536 C CA . ARG A 1 192 ? 11.597 -1.647 -8.405 1.00 98.31 192 ARG A CA 1
ATOM 1537 C C . ARG A 1 192 ? 11.884 -1.892 -6.927 1.00 98.31 192 ARG A C 1
ATOM 1539 O O . ARG A 1 192 ? 12.271 -2.996 -6.555 1.00 98.31 192 ARG A O 1
ATOM 1546 N N . ASN A 1 193 ? 11.687 -0.887 -6.074 1.00 98.00 193 ASN A N 1
ATOM 1547 C CA . ASN A 1 193 ? 11.932 -1.012 -4.638 1.00 98.00 193 ASN A CA 1
ATOM 1548 C C . ASN A 1 193 ? 10.934 -1.955 -3.963 1.00 98.00 193 ASN A C 1
ATOM 1550 O O . ASN A 1 193 ? 11.339 -2.731 -3.098 1.00 98.00 193 ASN A O 1
ATOM 1554 N N . ALA A 1 194 ? 9.669 -1.933 -4.385 1.00 98.19 194 ALA A N 1
ATOM 1555 C CA . ALA A 1 194 ? 8.653 -2.852 -3.898 1.00 98.19 194 ALA A CA 1
ATOM 1556 C C . ALA A 1 194 ? 8.995 -4.312 -4.217 1.00 98.19 194 ALA A C 1
ATOM 1558 O O . ALA A 1 194 ? 8.685 -5.179 -3.415 1.00 98.19 194 ALA A O 1
ATOM 1559 N N . LEU A 1 195 ? 9.669 -4.595 -5.334 1.00 98.31 195 LEU A N 1
ATOM 1560 C CA . LEU A 1 195 ? 10.129 -5.943 -5.672 1.00 98.31 195 LEU A CA 1
ATOM 1561 C C . LEU A 1 195 ? 11.457 -6.297 -4.990 1.00 98.31 195 LEU A C 1
ATOM 1563 O O . LEU A 1 195 ? 11.533 -7.297 -4.282 1.00 98.31 195 LEU A O 1
ATOM 1567 N N . ALA A 1 196 ? 12.496 -5.482 -5.183 1.00 97.31 196 ALA A N 1
ATOM 1568 C CA . ALA A 1 196 ? 13.866 -5.801 -4.776 1.00 97.31 196 ALA A CA 1
ATOM 1569 C C . ALA A 1 196 ? 14.112 -5.701 -3.262 1.00 97.31 196 ALA A C 1
ATOM 1571 O O . ALA A 1 196 ? 14.967 -6.406 -2.729 1.00 97.31 196 ALA A O 1
ATOM 1572 N N . ARG A 1 197 ? 13.389 -4.814 -2.565 1.00 95.88 197 ARG A N 1
ATOM 1573 C CA . ARG A 1 197 ? 13.644 -4.448 -1.158 1.00 95.88 197 ARG A CA 1
ATOM 1574 C C . ARG A 1 197 ? 12.428 -4.659 -0.261 1.00 95.88 197 ARG A C 1
ATOM 1576 O O . ARG A 1 197 ? 12.274 -3.979 0.756 1.00 95.88 197 ARG A O 1
ATOM 1583 N N . ALA A 1 198 ? 11.551 -5.577 -0.648 1.00 94.81 198 ALA A N 1
ATOM 1584 C CA . ALA A 1 198 ? 10.395 -5.913 0.160 1.00 94.81 198 ALA A CA 1
ATOM 1585 C C . ALA A 1 198 ? 10.786 -6.503 1.514 1.00 94.81 198 ALA A C 1
ATOM 1587 O O . ALA A 1 198 ? 11.843 -7.114 1.668 1.00 94.81 198 ALA A O 1
ATOM 1588 N N . LYS A 1 199 ? 9.896 -6.358 2.498 1.00 91.19 199 LYS A N 1
ATOM 1589 C CA . LYS A 1 199 ? 10.108 -6.954 3.825 1.00 91.19 199 LYS A CA 1
ATOM 1590 C C . LYS A 1 199 ? 9.757 -8.439 3.883 1.00 91.19 199 LYS A C 1
ATOM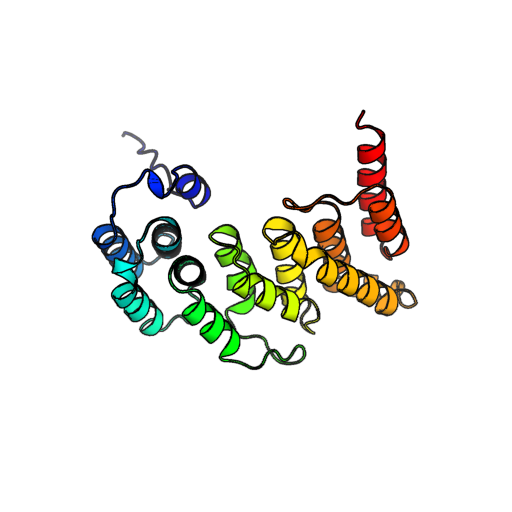 1592 O O . LYS A 1 199 ? 10.402 -9.183 4.613 1.00 91.19 199 LYS A O 1
ATOM 1597 N N . ASN A 1 200 ? 8.743 -8.855 3.123 1.00 93.88 200 ASN A N 1
ATOM 1598 C CA . ASN A 1 200 ? 8.092 -10.161 3.280 1.00 93.88 200 ASN A CA 1
ATOM 1599 C C . ASN A 1 200 ? 8.416 -11.154 2.153 1.00 93.88 200 ASN A C 1
ATOM 1601 O O . ASN A 1 200 ? 7.849 -12.243 2.095 1.00 93.88 200 ASN A O 1
ATOM 1605 N N . TRP A 1 201 ? 9.321 -10.791 1.249 1.00 95.31 201 TRP A N 1
ATOM 1606 C CA . TRP A 1 201 ? 9.884 -11.690 0.250 1.00 95.31 201 TRP A CA 1
ATOM 1607 C C . TRP A 1 201 ? 11.287 -11.244 -0.130 1.00 95.31 201 TRP A C 1
ATOM 1609 O O . TRP A 1 201 ? 11.708 -10.126 0.160 1.00 95.31 201 TRP A O 1
ATOM 1619 N N . ARG A 1 202 ? 12.016 -12.140 -0.793 1.00 92.81 202 ARG A N 1
ATOM 1620 C CA . ARG A 1 202 ? 13.361 -11.879 -1.286 1.00 92.81 202 ARG A CA 1
ATOM 1621 C C . ARG A 1 202 ? 13.447 -12.305 -2.740 1.00 92.81 202 ARG A C 1
ATOM 1623 O O . ARG A 1 202 ? 13.119 -13.439 -3.069 1.00 92.81 202 ARG A O 1
ATOM 1630 N N . VAL A 1 203 ? 13.920 -11.392 -3.575 1.00 92.81 203 VAL A N 1
ATOM 1631 C CA . VAL A 1 203 ? 14.264 -11.669 -4.968 1.00 92.81 203 VAL A CA 1
ATOM 1632 C C . VAL A 1 203 ? 15.707 -12.187 -5.014 1.00 92.81 203 VAL A C 1
ATOM 1634 O O . VAL A 1 203 ? 16.573 -11.690 -4.288 1.00 92.81 203 VAL A O 1
ATOM 1637 N N . ASP A 1 204 ? 15.954 -13.226 -5.807 1.00 93.50 204 ASP A N 1
ATOM 1638 C CA . ASP A 1 204 ? 17.283 -13.804 -6.018 1.00 93.50 204 ASP A CA 1
ATOM 1639 C C . ASP A 1 204 ? 18.072 -13.042 -7.102 1.00 93.50 204 ASP A C 1
ATOM 1641 O O . ASP A 1 204 ? 17.606 -12.038 -7.645 1.00 93.50 204 ASP A O 1
ATOM 1645 N N . GLU A 1 205 ? 19.296 -13.481 -7.421 1.00 95.62 205 GLU A N 1
ATOM 1646 C CA . GLU A 1 205 ? 20.093 -12.819 -8.465 1.00 95.62 205 GLU A CA 1
ATOM 1647 C C . GLU A 1 205 ? 19.365 -12.825 -9.817 1.00 95.62 205 GLU A C 1
ATOM 1649 O O . GLU A 1 205 ? 19.363 -11.805 -10.503 1.00 95.62 205 GLU A O 1
ATOM 1654 N N . ALA A 1 206 ? 18.710 -13.931 -10.185 1.00 96.44 206 ALA A N 1
ATOM 1655 C CA . ALA A 1 206 ? 17.976 -14.032 -11.444 1.00 96.44 206 ALA A CA 1
ATOM 1656 C C . ALA A 1 206 ? 16.840 -13.002 -11.518 1.00 96.44 206 ALA A C 1
ATOM 1658 O O . ALA A 1 206 ? 16.695 -12.306 -12.524 1.00 96.44 206 ALA A O 1
ATOM 1659 N N . GLY A 1 207 ? 16.079 -12.838 -10.438 1.00 97.31 207 GLY A N 1
ATOM 1660 C CA . GLY A 1 207 ? 15.054 -11.812 -10.365 1.00 97.31 207 GLY A CA 1
ATOM 1661 C C . GLY A 1 207 ? 15.636 -10.396 -10.352 1.00 97.31 207 GLY A C 1
ATOM 1662 O O . GLY A 1 207 ? 15.121 -9.532 -11.052 1.00 97.31 207 GLY A O 1
ATOM 1663 N N . LEU A 1 208 ? 16.750 -10.131 -9.665 1.00 98.06 208 LEU A N 1
ATOM 1664 C CA . LEU A 1 208 ? 17.403 -8.816 -9.734 1.00 98.06 208 LEU A CA 1
ATOM 1665 C C . LEU A 1 208 ? 17.908 -8.497 -11.154 1.00 98.06 208 LEU A C 1
ATOM 1667 O O . LEU A 1 208 ? 17.797 -7.356 -11.599 1.00 98.06 208 LEU A O 1
ATOM 1671 N N . ARG A 1 209 ? 18.400 -9.496 -11.898 1.00 98.19 209 ARG A N 1
ATOM 1672 C CA . ARG A 1 209 ? 18.742 -9.355 -13.325 1.00 98.19 209 ARG A CA 1
ATOM 1673 C C . ARG A 1 209 ? 17.517 -9.092 -14.193 1.00 98.19 209 ARG A C 1
ATOM 1675 O O . ARG A 1 209 ? 17.595 -8.295 -15.125 1.00 98.19 209 ARG A O 1
ATOM 1682 N N . LEU A 1 210 ? 16.382 -9.708 -13.871 1.00 98.50 210 LEU A N 1
ATOM 1683 C CA . LEU A 1 210 ? 15.123 -9.403 -14.541 1.00 98.50 210 LEU A CA 1
ATOM 1684 C C . LEU A 1 210 ? 14.703 -7.947 -14.286 1.00 98.50 210 LEU A C 1
ATOM 1686 O O . LEU A 1 210 ? 14.380 -7.252 -15.245 1.00 98.50 210 LEU A O 1
ATOM 1690 N N . ILE A 1 211 ? 14.773 -7.453 -13.042 1.00 98.56 211 ILE A N 1
ATOM 1691 C CA . ILE A 1 211 ? 14.527 -6.030 -12.738 1.00 98.56 211 ILE A CA 1
ATOM 1692 C C . ILE A 1 211 ? 15.474 -5.144 -13.553 1.00 98.56 211 ILE A C 1
ATOM 1694 O O . ILE A 1 211 ? 15.012 -4.203 -14.189 1.00 98.56 211 ILE A O 1
ATOM 1698 N N . GLU A 1 212 ? 16.774 -5.462 -13.583 1.00 98.50 212 GLU A N 1
ATOM 1699 C CA . GLU A 1 212 ? 17.777 -4.706 -14.346 1.00 98.50 212 GLU A CA 1
ATOM 1700 C C . GLU A 1 212 ? 17.396 -4.614 -15.830 1.00 98.50 212 GLU A C 1
ATOM 1702 O O . GLU A 1 212 ? 17.458 -3.530 -16.403 1.00 98.50 212 GLU A O 1
ATOM 1707 N N . SER A 1 213 ? 16.931 -5.714 -16.434 1.00 98.38 213 SER A N 1
ATOM 1708 C CA . SER A 1 213 ? 16.490 -5.733 -17.836 1.00 98.38 213 SER A CA 1
ATOM 1709 C C . SER A 1 213 ? 15.200 -4.946 -18.107 1.00 98.38 213 SER A C 1
ATOM 1711 O O . SER A 1 213 ? 14.978 -4.515 -19.235 1.00 98.38 213 SER A O 1
ATOM 1713 N N . LEU A 1 214 ? 14.360 -4.749 -17.085 1.00 98.62 214 LEU A N 1
ATOM 1714 C CA . LEU A 1 214 ? 13.106 -3.995 -17.181 1.00 98.62 214 LEU A CA 1
ATOM 1715 C C . LEU A 1 214 ? 13.285 -2.504 -16.854 1.00 98.62 214 LEU A C 1
ATOM 1717 O O . LEU A 1 214 ? 12.398 -1.705 -17.156 1.00 98.62 214 LEU A O 1
ATOM 1721 N N . CYS A 1 215 ? 14.415 -2.108 -16.267 1.00 98.19 215 CYS A N 1
ATOM 1722 C CA . CYS A 1 215 ? 14.708 -0.712 -15.976 1.00 98.19 215 CYS A CA 1
ATOM 1723 C C . CYS A 1 215 ? 14.901 0.117 -17.256 1.00 98.19 215 CYS A C 1
ATOM 1725 O O . CYS A 1 215 ? 15.652 -0.241 -18.161 1.00 98.19 215 CYS A O 1
ATOM 1727 N N . ILE A 1 216 ? 14.273 1.285 -17.281 1.00 97.56 216 ILE A N 1
ATOM 1728 C CA . ILE A 1 216 ? 14.370 2.307 -18.322 1.00 97.56 216 ILE A CA 1
ATOM 1729 C C . ILE A 1 216 ? 15.213 3.478 -17.823 1.00 97.56 216 ILE A C 1
ATOM 1731 O O . ILE A 1 216 ? 16.065 3.983 -18.561 1.00 97.56 216 ILE A O 1
ATOM 1735 N N . SER A 1 217 ? 14.997 3.931 -16.583 1.00 96.56 217 SER A N 1
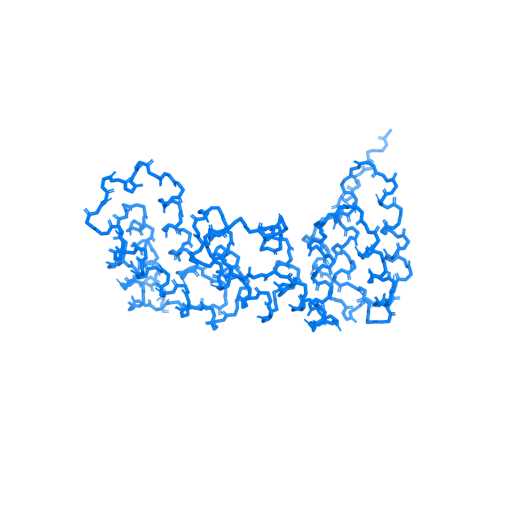ATOM 1736 C CA . SER A 1 217 ? 15.771 5.046 -16.035 1.00 96.56 217 SER A CA 1
ATOM 1737 C C . SER A 1 217 ? 17.135 4.629 -15.497 1.00 96.56 217 SER A C 1
ATOM 1739 O O . SER A 1 217 ? 17.339 3.537 -14.964 1.00 96.56 217 SER A O 1
ATOM 1741 N N . GLU A 1 218 ? 18.074 5.574 -15.555 1.00 95.69 218 GLU A N 1
ATOM 1742 C CA . GLU A 1 218 ? 19.407 5.426 -14.958 1.00 95.69 218 GLU A CA 1
ATOM 1743 C C . GLU A 1 218 ? 19.338 5.151 -13.457 1.00 95.69 218 GLU A C 1
ATOM 1745 O O . GLU A 1 218 ? 20.122 4.360 -12.941 1.00 95.69 218 GLU A O 1
ATOM 1750 N N . ARG A 1 219 ? 18.371 5.759 -12.759 1.00 95.50 219 ARG A N 1
ATOM 1751 C CA . ARG A 1 219 ? 18.155 5.520 -11.332 1.00 95.50 219 ARG A CA 1
ATOM 1752 C C . ARG A 1 219 ? 17.764 4.066 -11.067 1.00 95.50 219 ARG A C 1
ATOM 1754 O O . ARG A 1 219 ? 18.359 3.442 -10.192 1.00 95.50 219 ARG A O 1
ATOM 1761 N N . CYS A 1 220 ? 16.799 3.531 -11.819 1.00 97.75 220 CYS A N 1
ATOM 1762 C CA . CYS A 1 220 ? 16.376 2.137 -11.688 1.00 97.75 220 CYS A CA 1
ATOM 1763 C C . CYS A 1 220 ? 17.556 1.181 -11.915 1.00 97.75 220 CYS A C 1
ATOM 1765 O O . CYS A 1 220 ? 17.794 0.288 -11.096 1.00 97.75 220 CYS A O 1
ATOM 1767 N N . LEU A 1 221 ? 18.341 1.412 -12.976 1.00 97.56 221 LEU A N 1
ATOM 1768 C CA . LEU A 1 221 ? 19.529 0.614 -13.291 1.00 97.56 221 LEU A CA 1
ATOM 1769 C C . LEU A 1 221 ? 20.578 0.687 -12.175 1.00 97.56 221 LEU A C 1
ATOM 1771 O O . LEU A 1 221 ? 21.006 -0.347 -11.662 1.00 97.56 221 LEU A O 1
ATOM 1775 N N . ALA A 1 222 ? 20.961 1.896 -11.757 1.00 97.69 222 ALA A N 1
ATOM 1776 C CA . ALA A 1 222 ? 21.999 2.106 -10.753 1.00 97.69 222 ALA A CA 1
ATOM 1777 C C . ALA A 1 222 ? 21.636 1.468 -9.404 1.00 97.69 222 ALA A C 1
ATOM 1779 O O . ALA A 1 222 ? 22.454 0.749 -8.825 1.00 97.69 222 ALA A O 1
ATOM 1780 N N . GLU A 1 223 ? 20.405 1.672 -8.923 1.00 97.56 223 GLU A N 1
ATOM 1781 C CA . GLU A 1 223 ? 19.936 1.067 -7.673 1.00 97.56 223 GLU A CA 1
ATOM 1782 C C . GLU A 1 223 ? 19.883 -0.467 -7.783 1.00 97.56 223 GLU A C 1
ATOM 1784 O O . GLU A 1 223 ? 20.261 -1.172 -6.851 1.00 97.56 223 GLU A O 1
ATOM 1789 N N . THR A 1 224 ? 19.452 -1.031 -8.915 1.00 98.06 224 THR A N 1
ATOM 1790 C CA . THR A 1 224 ? 19.418 -2.495 -9.132 1.00 98.06 224 THR A CA 1
ATOM 1791 C C . THR A 1 224 ? 20.811 -3.113 -9.180 1.00 98.06 224 THR A C 1
ATOM 1793 O O . THR A 1 224 ? 21.047 -4.157 -8.574 1.00 98.06 224 THR A O 1
ATOM 1796 N N . GLN A 1 225 ? 21.774 -2.431 -9.794 1.00 97.44 225 GLN A N 1
ATOM 1797 C CA . GLN A 1 225 ? 23.171 -2.860 -9.793 1.00 97.44 225 GLN A CA 1
ATOM 1798 C C . GLN A 1 225 ? 23.812 -2.812 -8.405 1.00 97.44 225 GLN A C 1
ATOM 1800 O O . GLN A 1 225 ? 24.682 -3.634 -8.113 1.00 97.44 225 GLN A O 1
ATOM 1805 N N . MET A 1 226 ? 23.402 -1.877 -7.543 1.00 96.31 226 MET A N 1
ATOM 1806 C CA . MET A 1 226 ? 23.819 -1.878 -6.138 1.00 96.31 226 MET A CA 1
ATOM 1807 C C . MET A 1 226 ? 23.335 -3.143 -5.430 1.00 96.31 226 MET A C 1
ATOM 1809 O O . MET A 1 226 ? 24.161 -3.869 -4.881 1.00 96.31 226 MET A O 1
ATOM 1813 N N . ASP A 1 227 ? 22.045 -3.465 -5.533 1.00 96.12 227 ASP A N 1
ATOM 1814 C CA . ASP A 1 227 ? 21.481 -4.648 -4.872 1.00 96.12 227 ASP A CA 1
ATOM 1815 C C . ASP A 1 227 ? 22.080 -5.959 -5.436 1.00 96.12 227 ASP A C 1
ATOM 1817 O O . ASP A 1 227 ? 22.343 -6.891 -4.679 1.00 96.12 227 ASP A O 1
ATOM 1821 N N . LEU A 1 228 ? 22.397 -6.024 -6.739 1.00 95.75 228 LEU A N 1
ATOM 1822 C CA . LEU A 1 228 ? 23.130 -7.150 -7.346 1.00 95.75 228 LEU A CA 1
ATOM 1823 C C . LEU A 1 228 ? 24.542 -7.322 -6.764 1.00 95.75 228 LEU A C 1
ATOM 1825 O O . LEU A 1 228 ? 24.984 -8.448 -6.535 1.00 95.75 228 LEU A O 1
ATOM 1829 N N . ARG A 1 229 ? 25.270 -6.221 -6.532 1.00 94.75 229 ARG A N 1
ATOM 1830 C CA . ARG A 1 229 ? 26.599 -6.266 -5.898 1.00 94.75 229 ARG A CA 1
ATOM 1831 C C . ARG A 1 229 ? 26.500 -6.721 -4.446 1.00 94.75 229 ARG A C 1
ATOM 1833 O O . ARG A 1 229 ? 27.282 -7.571 -4.026 1.00 94.75 229 ARG A O 1
ATOM 1840 N N . GLU A 1 230 ? 25.523 -6.204 -3.706 1.00 90.88 230 GLU A N 1
ATOM 1841 C CA . GLU A 1 230 ? 25.271 -6.616 -2.324 1.00 90.88 230 GLU A CA 1
ATOM 1842 C C . GLU A 1 230 ? 24.915 -8.104 -2.235 1.00 90.88 230 GLU A C 1
ATOM 1844 O O . GLU A 1 230 ? 25.456 -8.810 -1.383 1.00 90.88 230 GLU A O 1
ATOM 1849 N N . ALA A 1 231 ? 24.079 -8.612 -3.146 1.00 87.06 231 ALA A N 1
ATOM 1850 C CA . ALA A 1 231 ? 23.712 -10.025 -3.200 1.00 87.06 231 ALA A CA 1
ATOM 1851 C C . ALA A 1 231 ? 24.928 -10.947 -3.395 1.00 87.06 231 ALA A C 1
ATOM 1853 O O . ALA A 1 231 ? 25.005 -11.978 -2.734 1.00 87.06 231 ALA A O 1
ATOM 1854 N N . LYS A 1 232 ? 25.899 -10.550 -4.230 1.00 82.06 232 LYS A N 1
ATOM 1855 C CA . LYS A 1 232 ? 27.148 -11.300 -4.475 1.00 82.06 232 LYS A CA 1
ATOM 1856 C C . LYS A 1 232 ? 28.140 -11.257 -3.318 1.00 82.06 232 LYS A C 1
ATOM 1858 O O . LYS A 1 232 ? 28.996 -12.125 -3.216 1.00 82.06 232 LYS A O 1
ATOM 1863 N N . SER A 1 233 ? 28.054 -10.227 -2.479 1.00 77.25 233 SER A N 1
ATOM 1864 C CA . SER A 1 233 ? 28.924 -10.059 -1.310 1.00 77.25 233 SER A CA 1
ATOM 1865 C C . SER A 1 233 ? 28.455 -10.828 -0.071 1.00 77.25 233 SER A C 1
ATOM 1867 O O . SER A 1 233 ? 29.183 -10.883 0.918 1.00 77.25 233 SER A O 1
ATOM 1869 N N . ARG A 1 234 ? 27.246 -11.409 -0.100 1.00 67.50 234 ARG A N 1
ATOM 1870 C CA . ARG A 1 234 ? 26.743 -12.251 0.990 1.00 67.50 234 ARG A CA 1
ATOM 1871 C C . ARG A 1 234 ? 27.314 -13.670 0.836 1.00 67.50 234 ARG A C 1
ATOM 1873 O O . ARG A 1 234 ? 27.098 -14.251 -0.226 1.00 67.50 234 ARG A O 1
ATOM 1880 N N . PRO A 1 235 ? 28.047 -14.187 1.840 1.00 49.97 235 PRO A N 1
ATOM 1881 C CA . PRO A 1 235 ? 28.593 -15.543 1.821 1.00 49.97 235 PRO A CA 1
ATOM 1882 C C . PRO A 1 235 ? 27.499 -16.616 1.817 1.00 49.97 235 PRO A C 1
ATOM 1884 O O . PRO A 1 235 ? 26.373 -16.326 2.291 1.00 49.97 235 PRO A O 1
#

Nearest PDB structures (foldseek):
  1jpp-assembly1_A  TM=3.217E-01  e=1.935E+00  Mus musculus
  6u1s-assembly1_A  TM=1.630E-01  e=3.187E-01  synthetic construct
  1jpp-assembly2_B  TM=2.981E-01  e=2.675E+00  Mus musculus
  1i7w-assembly1_C  TM=2.645E-01  e=3.531E+00  Mus musculus

Mean predicted aligned error: 6.13 Å